Protein AF-A0A3B9JDV0-F1 (afdb_monomer_lite)

Secondary structure (DSSP, 8-state):
---------SS-BSHHHHHHHHHHH---TT-SSPPEEEEEESS-B-SEE-HHHHHHHH------EEHHHHHHHHHHHSEEEEEE-S-S-TTSHHHHHHHHHH-GGGEEE-S-GGGHHHHHHHHHHHHTT-HHHHHHHHHTTS-HHHHHHHHHHHHTB-TTT--B--TT--EEEE-TTT--EEEE-

Structure (mmCIF, N/CA/C/O backbone):
data_AF-A0A3B9JDV0-F1
#
_entry.id   AF-A0A3B9JDV0-F1
#
loop_
_atom_site.group_PDB
_atom_site.id
_atom_site.type_symbol
_atom_site.label_atom_id
_atom_site.label_alt_id
_atom_site.label_comp_id
_atom_site.label_asym_id
_atom_site.label_entity_id
_atom_site.label_seq_id
_atom_site.pdbx_PDB_ins_code
_atom_site.Cartn_x
_atom_site.Cartn_y
_atom_site.Cartn_z
_atom_site.occupancy
_atom_site.B_iso_or_equiv
_atom_site.auth_seq_id
_atom_site.auth_comp_id
_atom_site.auth_asym_id
_atom_site.auth_atom_id
_atom_site.pdbx_PDB_model_num
ATOM 1 N N . SER A 1 1 ? -17.079 -16.053 7.011 1.00 35.06 1 SER A N 1
ATOM 2 C CA . SER A 1 1 ? -16.492 -15.296 5.893 1.00 35.06 1 SER A CA 1
ATOM 3 C C . SER A 1 1 ? -16.651 -13.822 6.192 1.00 35.06 1 SER A C 1
ATOM 5 O O . SER A 1 1 ? -17.786 -13.397 6.362 1.00 35.06 1 SER A O 1
ATOM 7 N N . ILE A 1 2 ? -15.554 -13.077 6.343 1.00 32.69 2 ILE A N 1
ATOM 8 C CA . ILE A 1 2 ? -15.600 -11.609 6.378 1.00 32.69 2 ILE A CA 1
ATOM 9 C C . ILE A 1 2 ? -15.648 -11.182 4.912 1.00 32.69 2 ILE A C 1
ATOM 11 O O . ILE A 1 2 ? -14.731 -11.488 4.153 1.00 32.69 2 ILE A O 1
ATOM 15 N N . TYR A 1 3 ? -16.753 -10.580 4.489 1.00 36.59 3 TYR A N 1
ATOM 16 C CA . TYR A 1 3 ? -16.850 -10.000 3.156 1.00 36.59 3 TYR A CA 1
ATOM 17 C C . TYR A 1 3 ? -16.115 -8.659 3.202 1.00 36.59 3 TYR A C 1
ATOM 19 O O . TYR A 1 3 ? -16.526 -7.760 3.929 1.00 36.59 3 TYR A O 1
ATOM 27 N N . GLY A 1 4 ? -15.000 -8.552 2.474 1.00 41.41 4 GLY A N 1
ATOM 28 C CA . GLY A 1 4 ? -14.268 -7.290 2.301 1.00 41.41 4 GLY A CA 1
ATOM 29 C C . GLY A 1 4 ? -15.000 -6.285 1.406 1.00 41.41 4 GLY A C 1
ATOM 30 O O . GLY A 1 4 ? -14.556 -5.154 1.261 1.00 41.41 4 GLY A O 1
ATOM 31 N N . GLU A 1 5 ? -16.125 -6.690 0.819 1.00 47.16 5 GLU A N 1
ATOM 32 C CA . GLU A 1 5 ? -16.987 -5.838 0.014 1.00 47.16 5 GLU A CA 1
ATOM 33 C C . GLU A 1 5 ? -18.085 -5.273 0.921 1.00 47.16 5 GLU A C 1
ATOM 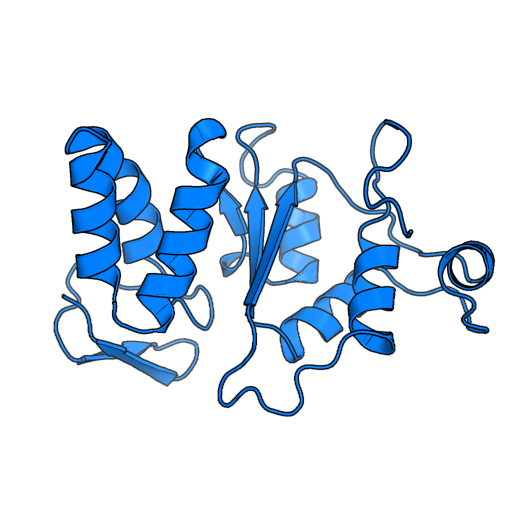35 O O . GLU A 1 5 ? -19.047 -5.959 1.279 1.00 47.16 5 GLU A O 1
ATOM 40 N N . GLY A 1 6 ? -17.926 -4.013 1.334 1.00 45.03 6 GLY A N 1
ATOM 41 C CA . GLY A 1 6 ? -19.058 -3.224 1.816 1.00 45.03 6 GLY A CA 1
ATOM 42 C C . GLY A 1 6 ? -20.158 -3.199 0.748 1.00 45.03 6 GLY A C 1
ATOM 43 O O . GLY A 1 6 ? -19.876 -3.351 -0.437 1.00 45.03 6 GLY A O 1
ATOM 44 N N . GLN A 1 7 ? -21.419 -3.019 1.146 1.00 44.84 7 GLN A N 1
ATOM 45 C CA . GLN A 1 7 ? -22.594 -3.085 0.257 1.00 44.84 7 GLN A CA 1
ATOM 46 C C . GLN A 1 7 ? -22.685 -1.969 -0.814 1.00 44.84 7 GLN A C 1
ATOM 48 O O . GLN A 1 7 ? -23.786 -1.630 -1.233 1.00 44.84 7 GLN A O 1
ATOM 53 N N . GLY A 1 8 ? -21.571 -1.386 -1.267 1.00 45.72 8 GLY A N 1
ATOM 54 C CA . GLY A 1 8 ? -21.573 -0.261 -2.198 1.00 45.72 8 GLY A CA 1
ATOM 55 C C . GLY A 1 8 ? -22.279 0.945 -1.581 1.00 45.72 8 GLY A C 1
ATOM 56 O O . GLY A 1 8 ? -23.437 1.221 -1.879 1.00 45.72 8 GLY A O 1
ATOM 57 N N . GLY A 1 9 ? -21.587 1.639 -0.681 1.00 48.50 9 GLY A N 1
ATOM 58 C CA . GLY A 1 9 ? -22.002 2.946 -0.176 1.00 48.50 9 GLY A CA 1
ATOM 59 C C . GLY A 1 9 ? -21.123 4.043 -0.766 1.00 48.50 9 GLY A C 1
ATOM 60 O O . GLY A 1 9 ? -19.963 3.792 -1.086 1.00 48.50 9 GLY A O 1
ATOM 61 N N . ASP A 1 10 ? -21.668 5.256 -0.888 1.00 59.06 10 ASP A N 1
ATOM 62 C CA . ASP A 1 10 ? -20.845 6.449 -1.098 1.00 59.06 10 ASP A CA 1
ATOM 63 C C . ASP A 1 10 ? -19.803 6.576 0.023 1.00 59.06 10 ASP A C 1
ATOM 65 O O . ASP A 1 10 ? -20.030 6.126 1.150 1.00 59.06 10 ASP A O 1
ATOM 69 N N . ALA A 1 11 ? -18.670 7.212 -0.297 1.00 61.78 11 ALA A N 1
ATOM 70 C CA . ALA A 1 11 ? -17.581 7.496 0.634 1.00 61.78 11 ALA A CA 1
ATOM 71 C C . ALA A 1 11 ? -18.089 7.934 2.020 1.00 61.78 11 ALA A C 1
ATOM 73 O O . ALA A 1 11 ? -19.022 8.742 2.094 1.00 61.78 11 ALA A O 1
ATOM 74 N N . PRO A 1 12 ? -17.398 7.573 3.115 1.00 77.81 12 PRO A N 1
ATOM 75 C CA . PRO A 1 12 ? -16.156 6.785 3.180 1.00 77.81 12 PRO A CA 1
ATOM 76 C C . PRO A 1 12 ? -16.355 5.256 3.282 1.00 77.81 12 PRO A C 1
ATOM 78 O O . PRO A 1 12 ? -17.429 4.789 3.633 1.00 77.81 12 PRO A O 1
ATOM 81 N N . GLU A 1 13 ? -15.292 4.475 3.052 1.00 86.25 13 GLU A N 1
ATOM 82 C CA . GLU A 1 13 ? -15.282 3.008 3.213 1.00 86.25 13 GLU A CA 1
ATOM 83 C C . GLU A 1 13 ? -14.687 2.534 4.556 1.00 86.25 13 GLU A C 1
ATOM 85 O O . GLU A 1 13 ? -13.994 3.262 5.278 1.00 86.25 13 GLU A O 1
ATOM 90 N N . SER A 1 14 ? -14.928 1.264 4.900 1.00 91.62 14 SER A N 1
ATOM 9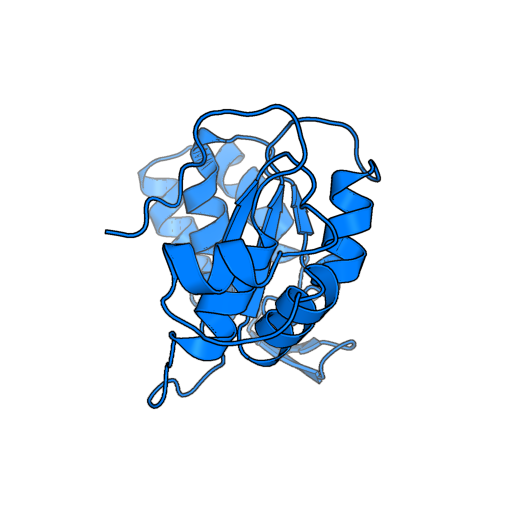1 C CA . SER A 1 14 ? -14.518 0.633 6.166 1.00 91.62 14 SER A CA 1
ATOM 92 C C . SER A 1 14 ? -13.054 0.151 6.208 1.00 91.62 14 SER A C 1
ATOM 94 O O . SER A 1 14 ? -12.748 -0.809 6.916 1.00 91.62 14 SER A O 1
ATOM 96 N N . TYR A 1 15 ? -12.118 0.816 5.518 1.00 95.19 15 TYR A N 1
ATOM 97 C CA . TYR A 1 15 ? -10.694 0.428 5.528 1.00 95.19 15 TYR A CA 1
ATOM 98 C C . TYR A 1 15 ? -10.075 0.394 6.932 1.00 95.19 15 TYR A C 1
ATOM 100 O O . TYR A 1 15 ? -9.172 -0.400 7.177 1.00 95.19 15 TYR A O 1
ATOM 108 N N . GLY A 1 16 ? -10.553 1.226 7.863 1.00 96.31 16 GLY A N 1
ATOM 109 C CA . GLY A 1 16 ? -10.092 1.191 9.253 1.00 96.31 16 GLY A CA 1
ATOM 110 C C . GLY A 1 16 ? -10.418 -0.130 9.959 1.00 96.31 16 GLY A C 1
ATOM 111 O O . GLY A 1 16 ? -9.595 -0.635 10.716 1.00 96.31 16 GLY A O 1
ATOM 112 N N . LEU A 1 17 ? -11.585 -0.726 9.681 1.00 96.00 17 LEU A N 1
ATOM 113 C CA . LEU A 1 17 ? -11.965 -2.027 10.246 1.00 96.00 17 LEU A CA 1
ATOM 114 C C . LEU A 1 17 ? -11.052 -3.137 9.716 1.00 96.00 17 LEU A C 1
AT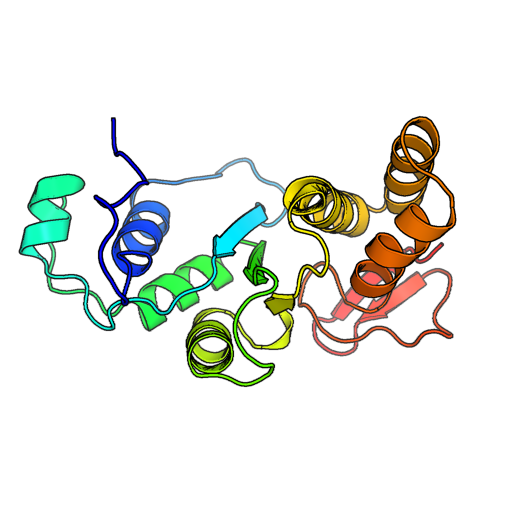OM 116 O O . LEU A 1 17 ? -10.633 -4.008 10.474 1.00 96.00 17 LEU A O 1
ATOM 120 N N . PHE A 1 18 ? -10.708 -3.077 8.427 1.00 96.81 18 PHE A N 1
ATOM 121 C CA . PHE A 1 18 ? -9.735 -3.992 7.835 1.00 96.81 18 PHE A CA 1
ATOM 122 C C . PHE A 1 18 ? -8.349 -3.837 8.474 1.00 96.81 18 PHE A C 1
ATOM 124 O O . PHE A 1 18 ? -7.743 -4.839 8.843 1.00 96.81 18 PHE A O 1
ATOM 131 N N . ALA A 1 19 ? -7.865 -2.605 8.664 1.00 97.81 19 ALA A N 1
ATOM 132 C CA . ALA A 1 19 ? -6.585 -2.360 9.327 1.00 97.81 19 ALA A CA 1
ATOM 133 C C . ALA A 1 19 ? -6.561 -2.906 10.764 1.00 97.81 19 ALA A C 1
ATOM 135 O O . ALA A 1 19 ? -5.602 -3.581 11.139 1.00 97.81 19 ALA A O 1
ATOM 136 N N . ASN A 1 20 ? -7.640 -2.699 11.526 1.00 97.44 20 ASN A N 1
ATOM 137 C CA . ASN A 1 20 ? -7.784 -3.263 12.867 1.00 97.44 20 ASN A CA 1
ATOM 138 C C . ASN A 1 20 ? -7.720 -4.798 12.843 1.00 97.44 20 ASN A C 1
ATOM 140 O O . ASN A 1 20 ? -6.925 -5.385 13.573 1.00 97.44 20 ASN A O 1
ATOM 144 N N . TRP A 1 21 ? -8.454 -5.446 11.931 1.00 97.44 21 TRP A N 1
ATOM 145 C CA . TRP A 1 21 ? -8.387 -6.899 11.756 1.00 97.44 21 TRP A CA 1
ATOM 146 C C . TRP A 1 21 ? -6.972 -7.386 11.415 1.00 97.44 21 TRP A C 1
ATOM 148 O O . TRP A 1 21 ? -6.500 -8.351 12.012 1.00 97.44 21 TRP A O 1
ATOM 158 N N . VAL A 1 22 ? -6.255 -6.707 10.513 1.00 97.69 22 VAL A N 1
ATOM 159 C CA . VAL A 1 22 ? -4.854 -7.042 10.203 1.00 97.69 22 VAL A CA 1
ATOM 160 C C . VAL A 1 22 ? -3.975 -6.928 11.450 1.00 97.69 22 VAL A C 1
ATOM 162 O O . VAL A 1 22 ? -3.137 -7.796 11.691 1.00 97.69 22 VAL A O 1
ATOM 165 N N . ASN A 1 23 ? -4.165 -5.890 12.264 1.00 97.00 23 ASN A N 1
ATOM 166 C CA . ASN A 1 23 ? -3.370 -5.674 13.470 1.00 97.00 23 ASN A CA 1
ATOM 167 C C . ASN A 1 23 ? -3.619 -6.705 14.575 1.00 97.00 23 ASN A C 1
ATOM 169 O O . ASN A 1 23 ? -2.693 -6.935 15.362 1.00 97.00 23 ASN A O 1
ATOM 173 N N . THR A 1 24 ? -4.821 -7.287 14.649 1.00 96.50 24 THR A N 1
ATOM 174 C CA . THR A 1 24 ? -5.237 -8.173 15.750 1.00 96.50 24 THR A CA 1
ATOM 175 C C . THR A 1 24 ? -5.339 -9.652 15.375 1.00 96.50 24 THR A C 1
ATOM 177 O O . THR A 1 24 ? -5.202 -10.494 16.257 1.00 96.50 24 THR A O 1
ATOM 180 N N . HIS A 1 25 ? -5.532 -9.989 14.098 1.00 96.12 25 HIS A N 1
ATOM 181 C CA . HIS A 1 25 ? -5.816 -11.363 13.659 1.00 96.12 25 HIS A CA 1
ATOM 182 C C . HIS A 1 25 ? -4.835 -11.926 12.634 1.00 96.12 25 HIS A C 1
ATOM 184 O O . HIS A 1 25 ? -4.892 -13.123 12.342 1.00 96.12 25 HIS A O 1
ATOM 190 N N . VAL A 1 26 ? -3.972 -11.095 12.047 1.00 96.94 26 VAL A N 1
ATOM 191 C CA . VAL A 1 26 ? -3.050 -11.541 11.001 1.00 96.94 26 VAL A CA 1
ATOM 192 C C . VAL A 1 26 ? -1.628 -11.547 11.536 1.00 96.94 26 VAL A C 1
ATOM 194 O O . VAL A 1 26 ? -1.074 -10.517 11.916 1.00 96.94 26 VAL A O 1
ATOM 197 N N . GLU A 1 27 ? -1.013 -12.724 11.503 1.00 94.19 27 GLU A N 1
ATOM 198 C CA . GLU A 1 27 ? 0.376 -12.926 11.896 1.00 94.19 27 GLU A CA 1
ATOM 199 C C . GLU A 1 27 ? 1.173 -13.553 10.749 1.00 94.19 27 GLU A C 1
ATOM 201 O O . GLU A 1 27 ? 0.683 -14.411 10.014 1.00 94.19 27 GLU A O 1
ATOM 206 N N . ALA A 1 28 ? 2.435 -13.147 10.627 1.00 94.25 28 ALA A N 1
ATOM 207 C CA . ALA A 1 28 ? 3.404 -13.741 9.711 1.00 94.25 28 ALA A CA 1
ATOM 208 C C . ALA A 1 28 ? 4.692 -14.099 10.481 1.00 94.25 28 ALA A C 1
ATOM 210 O O . ALA A 1 28 ? 5.748 -13.525 10.221 1.00 94.25 28 ALA A O 1
ATOM 211 N N . PRO A 1 29 ? 4.624 -15.019 11.465 1.00 92.00 29 PRO A N 1
ATOM 212 C CA . PRO A 1 29 ? 5.699 -15.230 12.442 1.00 92.00 29 PRO A CA 1
ATOM 213 C C . PRO A 1 29 ? 6.995 -15.783 11.833 1.00 92.00 29 PRO A C 1
ATOM 215 O O . PRO A 1 29 ? 8.058 -15.647 12.427 1.00 92.00 29 PRO A O 1
ATOM 218 N N . ASN A 1 30 ? 6.908 -16.392 10.648 1.00 92.81 30 ASN A N 1
ATOM 219 C CA . ASN A 1 30 ? 8.040 -16.997 9.945 1.00 92.81 30 ASN A CA 1
ATOM 220 C C . ASN A 1 30 ? 8.544 -16.140 8.773 1.00 92.81 30 ASN A C 1
ATOM 222 O O . ASN A 1 30 ? 9.320 -16.627 7.955 1.00 92.81 30 ASN A O 1
ATOM 226 N N . ALA A 1 31 ? 8.061 -14.904 8.628 1.00 90.00 31 ALA A N 1
ATOM 227 C CA . ALA A 1 31 ? 8.520 -14.025 7.564 1.00 90.00 31 ALA A CA 1
ATOM 228 C C . ALA A 1 31 ? 9.911 -13.468 7.911 1.00 90.00 31 ALA A C 1
ATOM 230 O O . ALA A 1 31 ? 10.085 -12.808 8.933 1.00 90.00 31 ALA A O 1
ATOM 231 N N . GLU A 1 32 ? 10.903 -13.747 7.062 1.00 87.25 32 GLU A N 1
ATOM 232 C CA . GLU A 1 32 ? 12.272 -13.228 7.223 1.00 87.25 32 GLU A CA 1
ATOM 233 C C . GLU A 1 32 ? 12.352 -11.722 6.932 1.00 87.25 32 GLU A C 1
ATOM 235 O O . GLU A 1 32 ? 13.133 -10.996 7.545 1.00 87.25 32 GLU A O 1
ATOM 240 N N . GLU A 1 33 ? 11.502 -11.251 6.018 1.00 87.12 33 GLU A N 1
ATOM 241 C CA . GLU A 1 33 ? 11.315 -9.842 5.694 1.00 87.12 33 GLU A CA 1
ATOM 242 C C . GLU A 1 33 ? 9.888 -9.395 6.013 1.00 87.12 33 GLU A C 1
ATOM 244 O O . GLU A 1 33 ? 8.975 -10.201 6.190 1.00 87.12 33 GLU A O 1
ATOM 249 N N . MET A 1 34 ? 9.687 -8.079 6.051 1.00 90.19 34 MET A N 1
ATOM 250 C CA . MET A 1 34 ? 8.373 -7.493 6.272 1.00 90.19 34 MET A CA 1
ATOM 251 C C . MET A 1 34 ? 7.388 -7.953 5.176 1.00 90.19 34 MET A C 1
ATOM 253 O O . MET A 1 34 ? 7.631 -7.685 3.995 1.00 90.19 34 MET A O 1
ATOM 257 N N . PRO A 1 35 ? 6.275 -8.620 5.530 1.00 94.56 35 PRO A N 1
ATOM 258 C CA . PRO A 1 35 ? 5.326 -9.129 4.547 1.00 94.56 35 PRO A CA 1
ATOM 259 C C . PRO A 1 35 ? 4.626 -7.986 3.801 1.00 94.56 35 PRO A C 1
ATOM 261 O O . PRO A 1 35 ? 4.412 -6.902 4.346 1.00 94.56 35 PRO A O 1
ATOM 264 N N . PHE A 1 36 ? 4.253 -8.221 2.543 1.00 95.06 36 PHE A N 1
ATOM 265 C CA . PHE A 1 36 ? 3.572 -7.220 1.720 1.00 95.06 36 PHE A CA 1
ATOM 266 C C . PHE A 1 36 ? 2.087 -7.140 2.042 1.00 95.06 36 PHE A C 1
ATOM 268 O O . PHE A 1 36 ? 1.409 -8.162 2.133 1.00 95.06 36 PHE A O 1
ATOM 275 N N . LEU A 1 37 ? 1.576 -5.913 2.105 1.00 97.00 37 LEU A N 1
ATOM 276 C CA . LEU A 1 37 ? 0.146 -5.638 2.074 1.00 97.00 37 LEU A CA 1
ATOM 277 C C . LEU A 1 37 ? -0.128 -4.612 0.976 1.00 97.00 37 LEU A C 1
ATOM 279 O O . LEU A 1 37 ? 0.318 -3.471 1.053 1.00 97.00 37 LEU A O 1
ATOM 283 N N . ILE A 1 38 ? -0.849 -5.019 -0.063 1.00 96.56 38 ILE A N 1
ATOM 284 C CA . ILE A 1 38 ? -1.164 -4.157 -1.203 1.00 96.56 38 ILE A CA 1
ATOM 285 C C . ILE A 1 38 ? -2.666 -3.922 -1.214 1.00 96.56 38 ILE A C 1
ATOM 287 O O . ILE A 1 38 ? -3.447 -4.868 -1.292 1.00 96.56 38 ILE A O 1
ATOM 291 N N . VAL A 1 39 ? -3.054 -2.656 -1.122 1.00 95.94 39 VAL A N 1
ATOM 292 C CA . VAL A 1 39 ? -4.447 -2.220 -1.057 1.00 95.94 39 VAL A CA 1
ATOM 293 C C . VAL A 1 39 ? -4.769 -1.470 -2.336 1.00 95.94 39 VAL A C 1
ATOM 295 O O . VAL A 1 39 ? -4.067 -0.527 -2.691 1.00 95.94 39 VAL A O 1
ATOM 298 N N . PHE A 1 40 ? -5.830 -1.873 -3.023 1.00 93.88 40 PHE A N 1
ATOM 299 C CA . PHE A 1 40 ? -6.362 -1.145 -4.170 1.00 93.88 40 PHE A CA 1
ATOM 300 C C . PHE A 1 40 ? -7.573 -0.344 -3.723 1.00 93.88 40 PHE A C 1
ATOM 302 O O . PHE A 1 40 ? -8.422 -0.880 -3.016 1.00 93.88 40 PHE A O 1
ATOM 309 N N . GLY A 1 41 ? -7.671 0.911 -4.148 1.00 91.62 41 GLY A N 1
ATOM 310 C CA . GLY A 1 41 ? -8.834 1.721 -3.808 1.00 91.62 41 GLY A CA 1
ATOM 311 C C . GLY A 1 41 ? -8.894 3.053 -4.537 1.00 91.62 41 GLY A C 1
ATOM 312 O O . GLY A 1 41 ? -7.912 3.539 -5.111 1.00 91.62 41 GLY A O 1
ATOM 313 N N . ASP A 1 42 ? -10.079 3.647 -4.507 1.00 92.12 42 ASP A N 1
ATOM 314 C CA . ASP A 1 42 ? -10.404 4.950 -5.081 1.00 92.12 42 ASP A CA 1
ATOM 315 C C . ASP A 1 42 ? -11.075 5.914 -4.086 1.00 92.12 42 ASP A C 1
ATOM 317 O O . ASP A 1 42 ? -11.474 7.018 -4.476 1.00 92.12 42 ASP A O 1
ATOM 321 N N . ILE A 1 43 ? -11.112 5.596 -2.794 1.00 92.31 43 ILE A N 1
ATOM 322 C CA . ILE A 1 43 ? -11.942 6.353 -1.856 1.00 92.31 43 ILE A CA 1
ATOM 323 C C . ILE A 1 43 ? -11.307 6.536 -0.475 1.00 92.31 43 ILE A C 1
ATOM 325 O O . ILE A 1 43 ? -10.315 5.893 -0.118 1.00 92.31 43 ILE A O 1
ATOM 329 N N . THR A 1 44 ? -11.858 7.490 0.277 1.00 93.81 44 THR A N 1
ATOM 330 C CA . THR A 1 44 ? -11.480 7.778 1.662 1.00 93.81 44 THR A CA 1
ATOM 331 C C . THR A 1 44 ? -12.011 6.709 2.615 1.00 93.81 44 THR A C 1
ATOM 333 O O . THR A 1 44 ? -12.953 5.978 2.313 1.00 93.81 44 THR A O 1
ATOM 336 N N . MET A 1 45 ? -11.426 6.645 3.806 1.00 94.00 45 MET A N 1
ATOM 337 C CA . MET A 1 45 ? -11.864 5.801 4.912 1.00 94.00 45 MET A CA 1
ATOM 338 C C . MET A 1 45 ? -12.585 6.604 5.995 1.00 94.00 45 MET A C 1
ATOM 340 O O . MET A 1 45 ? -12.300 7.789 6.211 1.00 94.00 45 MET A O 1
ATOM 344 N N . HIS A 1 46 ? -13.503 5.958 6.716 1.00 94.12 46 HIS A N 1
ATOM 345 C CA . HIS A 1 46 ? -14.076 6.550 7.925 1.00 94.12 46 HIS A CA 1
ATOM 346 C C . HIS A 1 46 ? -12.965 6.808 8.945 1.00 94.12 46 HIS A C 1
ATOM 348 O O . HIS A 1 46 ? -12.118 5.947 9.152 1.00 94.12 46 HIS A O 1
ATOM 354 N N . LYS A 1 47 ? -12.974 7.974 9.605 1.00 94.00 47 LYS A N 1
ATOM 355 C CA . LYS A 1 47 ? -11.947 8.325 10.605 1.00 94.00 47 LYS A CA 1
ATOM 356 C C . LYS A 1 47 ? -11.998 7.437 11.848 1.00 94.00 47 LYS A C 1
ATOM 358 O O . LYS A 1 47 ? -10.963 7.132 12.422 1.00 94.00 47 LYS A O 1
ATOM 363 N N . THR A 1 48 ? -13.196 7.022 12.245 1.00 96.12 48 THR A N 1
ATOM 364 C CA . THR A 1 48 ? -13.421 6.209 13.441 1.00 96.12 48 THR A CA 1
ATOM 365 C C . THR A 1 48 ? -14.061 4.889 13.048 1.00 96.12 48 THR A C 1
ATOM 367 O O . THR A 1 48 ? -15.013 4.871 12.266 1.00 96.12 48 THR A O 1
ATOM 370 N N . VAL A 1 49 ? -13.555 3.799 13.617 1.00 95.44 49 VAL A N 1
ATOM 371 C CA . VAL A 1 49 ? -14.145 2.464 13.551 1.00 95.44 49 VAL A CA 1
ATOM 372 C C . VAL A 1 49 ? -14.877 2.219 14.871 1.00 95.44 49 VAL A C 1
ATOM 374 O O . VAL A 1 49 ? -14.222 2.079 15.904 1.00 95.44 49 VAL A O 1
ATOM 377 N N . PRO A 1 50 ? -16.219 2.183 14.884 1.00 96.25 50 PRO A N 1
ATOM 378 C CA . PRO A 1 50 ? -16.963 1.992 16.121 1.00 96.25 50 PRO A CA 1
ATOM 379 C C . PRO A 1 50 ? -16.686 0.621 16.754 1.00 96.25 50 PRO A C 1
ATOM 381 O O . PRO A 1 50 ? -16.753 -0.405 16.072 1.00 96.25 50 PRO A O 1
ATOM 384 N N . ALA A 1 51 ? -16.506 0.578 18.074 1.00 95.88 51 ALA A N 1
ATOM 385 C CA . ALA A 1 51 ? -16.346 -0.640 18.870 1.00 95.88 51 ALA A CA 1
ATOM 386 C C . ALA A 1 51 ? -17.453 -1.664 18.600 1.00 95.88 51 ALA A C 1
ATOM 388 O O . ALA A 1 51 ? -17.213 -2.867 18.531 1.00 95.88 51 ALA A O 1
ATOM 389 N N . GLY A 1 52 ? -18.684 -1.175 18.417 1.00 94.62 52 GLY A N 1
ATOM 390 C CA . GLY A 1 52 ? -19.829 -2.012 18.077 1.00 94.62 52 GLY A CA 1
ATOM 391 C C . GLY A 1 52 ? -19.650 -2.754 16.751 1.00 94.62 52 GLY A C 1
ATOM 392 O O . GLY A 1 52 ? -20.016 -3.923 16.672 1.00 94.62 52 GLY A O 1
ATOM 393 N N . GLN A 1 53 ? -19.050 -2.118 15.736 1.00 94.00 53 GLN A N 1
ATOM 394 C CA . GLN A 1 53 ? -18.742 -2.768 14.456 1.00 94.00 53 GLN A CA 1
ATOM 395 C C . GLN A 1 53 ? -17.598 -3.770 14.602 1.00 94.00 53 GLN A C 1
ATOM 397 O O . GLN A 1 53 ? -17.702 -4.877 14.079 1.00 94.00 53 GLN A O 1
ATOM 402 N N . ILE A 1 54 ? -16.552 -3.418 15.353 1.00 95.00 54 ILE A N 1
ATOM 403 C CA . ILE A 1 54 ? -15.425 -4.318 15.631 1.00 95.00 54 ILE A CA 1
ATOM 404 C C . ILE A 1 54 ? -15.922 -5.593 16.325 1.00 95.00 54 ILE A C 1
ATOM 406 O O . ILE A 1 54 ? -15.690 -6.698 15.843 1.00 95.00 54 ILE A O 1
ATOM 410 N N . ASN A 1 55 ? -16.713 -5.452 17.388 1.00 95.56 55 ASN A N 1
ATOM 411 C CA . ASN A 1 55 ? -17.296 -6.592 18.088 1.00 95.56 55 ASN A CA 1
ATOM 412 C C . ASN A 1 55 ? -18.273 -7.385 17.205 1.00 95.56 55 ASN A C 1
ATOM 414 O O . ASN A 1 55 ? -18.288 -8.610 17.256 1.00 95.56 55 ASN A O 1
ATOM 418 N N . HIS A 1 56 ? -19.093 -6.711 16.393 1.00 95.19 56 HIS A N 1
ATOM 419 C CA . HIS A 1 56 ? -20.066 -7.384 15.533 1.00 95.19 56 HIS A CA 1
ATOM 420 C C . HIS A 1 56 ? -19.405 -8.227 14.433 1.00 95.19 56 HIS A C 1
ATOM 422 O O . HIS A 1 56 ? -19.838 -9.355 14.199 1.00 95.19 56 HIS A O 1
ATOM 428 N N . TYR A 1 57 ? -18.376 -7.695 13.767 1.00 94.00 57 TYR A N 1
ATOM 429 C CA . TYR A 1 57 ? -17.755 -8.345 12.609 1.00 94.00 57 TYR A CA 1
ATOM 430 C C . TYR A 1 57 ? -16.527 -9.189 12.952 1.00 94.00 57 TYR A C 1
ATOM 432 O O . TYR A 1 57 ? -16.302 -10.204 12.293 1.00 94.00 57 TYR A O 1
ATOM 440 N N . LEU A 1 58 ? -15.737 -8.785 13.949 1.00 93.94 58 LEU A N 1
ATOM 441 C CA . LEU A 1 58 ? -14.485 -9.454 14.324 1.00 93.94 58 LEU A CA 1
ATOM 442 C C . LEU A 1 58 ? -14.614 -10.261 15.625 1.00 93.94 58 LEU A C 1
ATOM 444 O O . LEU A 1 58 ? -13.830 -11.170 15.858 1.00 93.94 58 LEU A O 1
ATOM 448 N N . GLY A 1 59 ? -15.620 -9.971 16.460 1.00 93.50 59 GLY A N 1
ATOM 449 C CA . GLY A 1 59 ? -15.784 -10.603 17.777 1.00 93.50 59 GLY A CA 1
ATOM 450 C C . GLY A 1 59 ? -14.918 -9.986 18.882 1.00 93.50 59 GLY A C 1
ATOM 451 O O . GLY A 1 59 ? -14.958 -10.445 20.025 1.00 93.50 59 GLY A O 1
ATOM 452 N N . ASP A 1 60 ? -14.173 -8.929 18.558 1.00 93.75 60 ASP A N 1
ATOM 453 C CA . ASP A 1 60 ? -13.261 -8.251 19.472 1.00 93.75 60 ASP A CA 1
ATOM 454 C C . ASP A 1 60 ? -14.004 -7.274 20.388 1.00 93.75 60 ASP A C 1
ATOM 456 O O . ASP A 1 60 ? -14.691 -6.349 19.948 1.00 93.75 60 ASP A O 1
ATOM 460 N N . LYS A 1 61 ? -13.814 -7.431 21.701 1.00 93.06 61 LYS A N 1
ATOM 461 C CA . LYS A 1 61 ? -14.317 -6.481 22.701 1.00 93.06 61 LYS A CA 1
ATOM 462 C C . LYS A 1 61 ? -13.288 -5.383 22.930 1.00 93.06 61 LYS A C 1
ATOM 464 O O . LYS A 1 61 ? -12.355 -5.558 23.710 1.00 93.06 61 LYS A O 1
ATOM 469 N N . THR A 1 62 ? -13.485 -4.250 22.269 1.00 93.50 62 THR A N 1
ATOM 470 C CA . THR A 1 62 ? -12.563 -3.109 22.306 1.00 93.50 62 THR A CA 1
ATOM 471 C C . THR A 1 62 ? -13.313 -1.772 22.384 1.00 93.50 62 THR A C 1
ATOM 473 O O . THR A 1 62 ? -14.536 -1.744 22.521 1.00 93.50 62 THR A O 1
ATOM 476 N N . GLN A 1 63 ? -12.569 -0.669 22.360 1.00 95.19 63 GLN A N 1
ATOM 477 C CA . GLN A 1 63 ? -13.078 0.693 22.209 1.00 95.19 63 GLN A CA 1
ATOM 478 C C . GLN A 1 63 ? -13.096 1.098 20.731 1.00 95.19 63 GLN A C 1
ATOM 480 O O . GLN A 1 63 ? -12.605 0.370 19.870 1.00 95.19 63 GLN A O 1
ATOM 485 N N . ASP A 1 64 ? -13.678 2.260 20.441 1.00 97.31 64 ASP A N 1
ATOM 486 C CA . ASP A 1 64 ? -13.607 2.846 19.106 1.00 97.31 64 ASP A CA 1
ATOM 487 C C . ASP A 1 64 ? -12.139 3.020 18.696 1.00 97.31 64 ASP A C 1
ATOM 489 O O . ASP A 1 64 ? -11.311 3.465 19.495 1.00 97.31 64 ASP A O 1
ATOM 493 N N . ALA A 1 65 ? -11.821 2.674 17.451 1.00 96.88 65 ALA A N 1
ATOM 494 C CA . ALA A 1 65 ? -10.471 2.789 16.912 1.00 96.88 65 ALA A CA 1
ATOM 495 C C . ALA A 1 65 ? -10.361 3.972 15.943 1.00 96.88 65 ALA A C 1
ATOM 497 O O . ALA A 1 65 ? -11.302 4.285 15.210 1.00 96.88 65 ALA A O 1
ATOM 498 N N . ASP A 1 66 ? -9.197 4.621 15.918 1.00 98.19 66 ASP A N 1
ATOM 499 C CA . ASP A 1 66 ? -8.861 5.622 14.905 1.00 98.19 66 ASP A CA 1
ATOM 500 C C . ASP A 1 66 ? -8.290 4.920 13.667 1.00 98.19 66 ASP A C 1
ATOM 502 O O . ASP A 1 66 ? -7.271 4.234 13.741 1.00 98.19 66 ASP A O 1
ATOM 506 N N . ALA A 1 67 ? -8.951 5.074 12.521 1.00 97.12 67 ALA A N 1
ATOM 507 C CA . ALA A 1 67 ? -8.593 4.345 11.309 1.00 97.12 67 ALA A CA 1
ATOM 508 C C . ALA A 1 67 ? -7.192 4.701 10.792 1.00 97.12 67 ALA A C 1
ATOM 510 O O . ALA A 1 67 ? -6.493 3.831 10.275 1.00 97.12 67 ALA A O 1
ATOM 511 N N . ILE A 1 68 ? -6.765 5.958 10.939 1.00 98.19 68 ILE A N 1
ATOM 512 C CA . ILE A 1 68 ? -5.439 6.400 10.499 1.00 98.19 68 ILE A CA 1
ATOM 513 C C . ILE A 1 68 ? -4.370 5.783 11.397 1.00 98.19 68 ILE A C 1
ATOM 515 O O . ILE A 1 68 ? -3.390 5.237 10.891 1.00 98.19 68 ILE A O 1
ATOM 519 N N . ALA A 1 69 ? -4.576 5.794 12.714 1.00 98.25 69 ALA A N 1
ATOM 520 C CA . ALA A 1 69 ? -3.676 5.160 13.669 1.00 98.25 69 ALA A CA 1
ATOM 521 C C . ALA A 1 69 ? -3.558 3.644 13.432 1.00 98.25 69 ALA A C 1
ATOM 523 O O . ALA A 1 69 ? -2.451 3.100 13.485 1.00 98.25 69 ALA A O 1
ATOM 524 N N . GLU A 1 70 ? -4.665 2.971 13.107 1.00 98.31 70 GLU A N 1
ATOM 525 C CA . GLU A 1 70 ? -4.668 1.549 12.743 1.00 98.31 70 GLU A CA 1
ATOM 526 C C . GLU A 1 70 ? -3.806 1.288 11.499 1.00 98.31 70 GLU A C 1
ATOM 528 O O . GLU A 1 70 ? -2.926 0.423 11.521 1.00 98.31 70 GLU A O 1
ATOM 533 N N . TRP A 1 71 ? -3.967 2.080 10.434 1.00 98.38 71 TRP A N 1
ATOM 534 C CA . TRP A 1 71 ? -3.138 1.958 9.228 1.00 98.38 71 TRP A CA 1
ATOM 535 C C . TRP A 1 71 ? -1.666 2.285 9.466 1.00 98.38 71 TRP A C 1
ATOM 537 O O . TRP A 1 71 ? -0.792 1.600 8.932 1.00 98.38 71 TRP A O 1
ATOM 547 N N . GLN A 1 72 ? -1.371 3.275 10.305 1.00 98.31 72 GLN A N 1
ATOM 548 C CA . GLN A 1 72 ? 0.001 3.580 10.705 1.00 98.31 72 GLN A CA 1
ATOM 549 C C . GLN A 1 72 ? 0.628 2.413 11.474 1.00 98.31 72 GLN A C 1
ATOM 551 O O . GLN A 1 72 ? 1.824 2.155 11.327 1.00 98.31 72 GLN A O 1
ATOM 556 N N . GLN A 1 73 ? -0.148 1.687 12.284 1.00 97.69 73 GLN A N 1
ATOM 557 C CA . GLN A 1 73 ? 0.326 0.474 12.946 1.00 97.69 73 GLN A CA 1
ATOM 558 C C . GLN A 1 73 ? 0.549 -0.664 11.941 1.00 97.69 73 GLN A C 1
ATOM 560 O O . GLN A 1 73 ? 1.588 -1.327 12.013 1.00 97.69 73 GLN A O 1
ATOM 565 N N . VAL A 1 74 ? -0.353 -0.839 10.971 1.00 97.88 74 VAL A N 1
ATOM 566 C CA . VAL A 1 74 ? -0.184 -1.809 9.880 1.00 97.88 74 VAL A CA 1
ATOM 567 C C . VAL A 1 74 ? 1.105 -1.518 9.108 1.00 97.88 74 VAL A C 1
ATOM 569 O O . VAL A 1 74 ? 1.944 -2.403 8.971 1.00 97.88 74 VAL A O 1
ATOM 572 N N . ALA A 1 75 ? 1.334 -0.273 8.685 1.00 96.19 75 ALA A N 1
ATOM 573 C CA . ALA A 1 75 ? 2.514 0.135 7.915 1.00 96.19 75 ALA A CA 1
ATOM 574 C C . ALA A 1 75 ? 3.851 -0.002 8.673 1.00 96.19 75 ALA A C 1
ATOM 576 O O . ALA A 1 75 ? 4.917 0.064 8.063 1.00 96.19 75 ALA A O 1
ATOM 577 N N . ARG A 1 76 ? 3.826 -0.204 9.999 1.00 94.25 76 ARG A N 1
ATOM 578 C CA . ARG A 1 76 ? 5.027 -0.542 10.787 1.00 94.25 76 ARG A CA 1
ATOM 579 C C . ARG A 1 76 ? 5.362 -2.031 10.764 1.00 94.25 76 ARG A C 1
ATOM 581 O O . ARG A 1 76 ? 6.510 -2.380 11.026 1.00 94.25 76 ARG A O 1
ATOM 588 N N . LYS A 1 77 ? 4.373 -2.894 10.520 1.00 94.62 77 LYS A N 1
ATOM 589 C CA . LYS A 1 77 ? 4.507 -4.361 10.533 1.00 94.62 77 LYS A CA 1
ATOM 590 C C . LYS A 1 77 ? 4.489 -4.971 9.128 1.00 94.62 77 LYS A C 1
ATOM 592 O O . LYS A 1 77 ? 4.964 -6.087 8.955 1.00 94.62 77 LYS A O 1
ATOM 597 N N . TRP A 1 78 ? 3.947 -4.247 8.154 1.00 96.12 78 TRP A N 1
ATOM 598 C CA . TRP A 1 78 ? 3.741 -4.681 6.777 1.00 96.12 78 TRP A CA 1
ATOM 599 C C . TRP A 1 78 ? 4.354 -3.674 5.804 1.00 96.12 78 TRP A C 1
ATOM 601 O O . TRP A 1 78 ? 4.294 -2.462 6.025 1.00 96.12 78 TRP A O 1
ATOM 611 N N . ASN A 1 79 ? 4.917 -4.168 4.700 1.00 94.94 79 ASN A N 1
ATOM 612 C CA . ASN A 1 79 ? 5.355 -3.333 3.592 1.00 94.94 79 ASN A CA 1
ATOM 613 C C . ASN A 1 79 ? 4.110 -2.919 2.803 1.00 94.94 79 ASN A C 1
ATOM 615 O O . ASN A 1 79 ? 3.740 -3.546 1.805 1.00 94.94 79 ASN A O 1
ATOM 619 N N . THR A 1 80 ? 3.429 -1.909 3.336 1.00 96.75 80 THR A N 1
ATOM 620 C CA . THR A 1 80 ? 2.105 -1.491 2.886 1.00 96.75 80 THR A CA 1
ATOM 621 C C . THR A 1 80 ? 2.190 -0.538 1.702 1.00 96.75 80 THR A C 1
ATOM 623 O O . THR A 1 80 ? 2.953 0.430 1.729 1.00 96.75 80 THR A O 1
ATOM 626 N N . TRP A 1 81 ? 1.372 -0.793 0.683 1.00 97.12 81 TRP A N 1
ATOM 627 C CA . TRP A 1 81 ? 1.226 0.047 -0.504 1.00 97.12 81 TRP A CA 1
ATOM 628 C C . TRP A 1 81 ? -0.244 0.301 -0.806 1.00 97.12 81 TRP A C 1
ATOM 630 O O 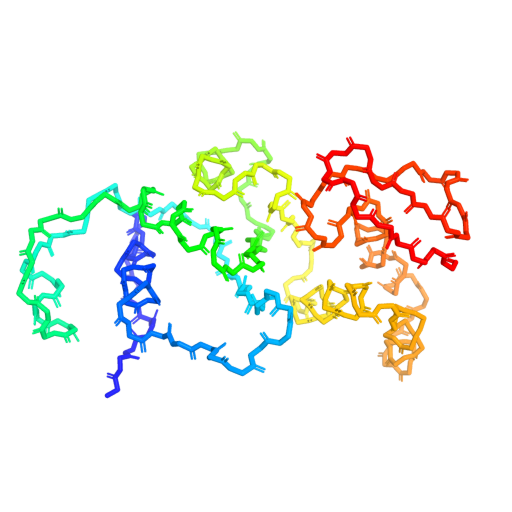. TRP A 1 81 ? -1.055 -0.624 -0.753 1.00 97.12 81 TRP A O 1
ATOM 640 N N . PHE A 1 82 ? -0.567 1.537 -1.183 1.00 96.19 82 PHE A N 1
ATOM 641 C CA . PHE A 1 82 ? -1.883 1.896 -1.698 1.00 96.19 82 PHE A CA 1
ATOM 642 C C . PHE A 1 82 ? -1.794 2.160 -3.201 1.00 96.19 82 PHE A C 1
ATOM 644 O O . PHE A 1 82 ? -1.152 3.114 -3.645 1.00 96.19 82 PHE A O 1
ATOM 651 N N . LEU A 1 83 ? -2.414 1.290 -3.993 1.00 95.00 83 LEU A N 1
ATOM 652 C CA . LEU A 1 83 ? -2.508 1.421 -5.441 1.00 95.00 83 LEU A CA 1
ATOM 653 C C . LEU A 1 83 ? -3.809 2.159 -5.772 1.00 95.00 83 LEU A C 1
ATOM 655 O O . LEU A 1 83 ? -4.897 1.581 -5.832 1.00 95.00 83 LEU A O 1
ATOM 659 N N . ARG A 1 84 ? -3.660 3.470 -5.960 1.00 93.25 84 ARG A N 1
ATOM 660 C CA . ARG A 1 84 ? -4.712 4.438 -6.264 1.00 93.25 84 ARG A CA 1
ATOM 661 C C . ARG A 1 84 ? -5.218 4.214 -7.683 1.00 93.25 84 ARG A C 1
ATOM 663 O O . ARG A 1 84 ? -4.487 4.478 -8.641 1.00 93.25 84 ARG A O 1
ATOM 670 N N . ARG A 1 85 ? -6.465 3.754 -7.812 1.00 90.75 85 ARG A N 1
ATOM 671 C CA . ARG A 1 85 ? -7.169 3.608 -9.100 1.00 90.75 85 ARG A CA 1
ATOM 672 C C . ARG A 1 85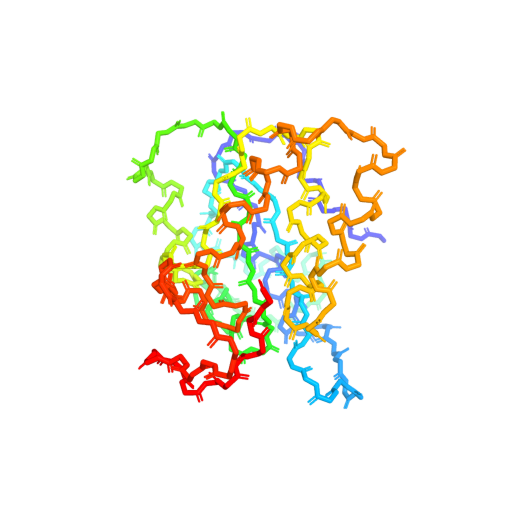 ? -7.148 4.927 -9.904 1.00 90.75 85 ARG A C 1
ATOM 674 O O . ARG A 1 85 ? -7.041 5.994 -9.294 1.00 90.75 85 ARG A O 1
ATOM 681 N N . PRO A 1 86 ? -7.256 4.895 -11.248 1.00 85.69 86 PRO A N 1
ATOM 682 C CA . PRO A 1 86 ? -7.229 6.062 -12.140 1.00 85.69 86 PRO A CA 1
ATOM 683 C C . PRO A 1 86 ? -8.499 6.928 -12.052 1.00 85.69 86 PRO A C 1
ATOM 685 O O . PRO A 1 86 ? -9.071 7.340 -13.058 1.00 85.69 86 PRO A O 1
ATOM 688 N N . THR A 1 87 ? -8.940 7.248 -10.843 1.00 82.81 87 THR A N 1
ATOM 689 C CA . THR A 1 87 ? -10.045 8.159 -10.553 1.00 82.81 87 THR A CA 1
ATOM 690 C C . THR A 1 87 ? -9.535 9.352 -9.738 1.00 82.81 87 THR A C 1
ATOM 692 O O . THR A 1 87 ? -8.400 9.370 -9.250 1.00 82.81 87 THR A O 1
ATOM 695 N N . GLY A 1 88 ? -10.350 10.405 -9.636 1.00 81.62 88 GLY A N 1
ATOM 696 C CA . GLY A 1 88 ? -9.993 11.613 -8.885 1.00 81.62 88 GLY A CA 1
ATOM 697 C C . GLY A 1 88 ? -8.810 12.391 -9.475 1.00 81.62 88 GLY A C 1
ATOM 698 O O . GLY A 1 88 ? -8.413 12.182 -10.624 1.00 81.62 88 GLY A O 1
ATOM 699 N N . GLN A 1 89 ? -8.233 13.303 -8.695 1.00 86.88 89 GLN A N 1
ATOM 700 C CA . GLN A 1 89 ? -7.120 14.170 -9.114 1.00 86.88 89 GLN A CA 1
ATOM 701 C C . GLN A 1 89 ? -5.914 13.964 -8.194 1.00 86.88 89 GLN A C 1
ATOM 703 O O . GLN A 1 89 ? -6.110 13.706 -7.010 1.00 86.88 89 GLN A O 1
ATOM 708 N N . PRO A 1 90 ? -4.670 14.060 -8.695 1.00 87.38 90 PRO A N 1
ATOM 709 C CA . PRO A 1 90 ? -3.498 13.989 -7.830 1.00 87.38 90 PRO A CA 1
ATOM 710 C C . PRO A 1 90 ? -3.565 15.029 -6.704 1.00 87.38 90 PRO A C 1
ATOM 712 O O . PRO A 1 90 ? -3.827 16.206 -6.959 1.00 87.38 90 PRO A O 1
ATOM 715 N N . GLY A 1 91 ? -3.323 14.597 -5.468 1.00 89.44 91 GLY A N 1
ATOM 716 C CA . GLY A 1 91 ? -3.396 15.443 -4.275 1.00 89.44 91 GLY A CA 1
ATOM 717 C C . GLY A 1 91 ? -4.816 15.709 -3.764 1.00 89.44 91 GLY A C 1
ATOM 718 O O . GLY A 1 91 ? -4.992 16.600 -2.928 1.00 89.44 91 GLY A O 1
ATOM 719 N N . ASP A 1 92 ? -5.819 14.970 -4.249 1.00 94.38 92 ASP A N 1
ATOM 720 C CA . ASP A 1 92 ? -7.182 15.021 -3.719 1.00 94.38 92 ASP A CA 1
ATOM 721 C C . ASP A 1 92 ? -7.280 14.489 -2.273 1.00 94.38 92 ASP A C 1
ATOM 723 O O . ASP A 1 92 ? -6.295 14.105 -1.643 1.00 94.38 92 ASP A O 1
ATOM 727 N N . GLN A 1 93 ? -8.492 14.493 -1.714 1.00 94.75 93 GLN A N 1
ATOM 728 C CA . GLN A 1 93 ? -8.723 14.066 -0.331 1.00 94.75 93 GLN A CA 1
ATOM 729 C C . GLN A 1 93 ? -8.342 12.603 -0.080 1.00 94.75 93 GLN A C 1
ATOM 731 O O . GLN A 1 93 ? -7.983 12.261 1.046 1.00 94.75 93 GLN A O 1
ATOM 736 N N . VAL A 1 94 ? -8.407 11.745 -1.102 1.00 94.38 94 VAL A N 1
ATOM 737 C CA . VAL A 1 94 ? -8.019 10.344 -0.956 1.00 94.38 94 VAL A CA 1
ATOM 738 C C . VAL A 1 94 ? -6.505 10.243 -0.876 1.00 94.38 94 VAL A C 1
ATOM 740 O O . VAL A 1 94 ? -5.995 9.630 0.060 1.00 94.38 94 VAL A O 1
ATOM 743 N N . ASP A 1 95 ? -5.787 10.914 -1.780 1.00 94.50 95 ASP A N 1
ATOM 744 C CA . ASP A 1 95 ? -4.324 10.976 -1.732 1.00 94.50 95 ASP A CA 1
ATOM 745 C C . ASP A 1 95 ? -3.845 11.558 -0.394 1.00 94.50 95 ASP A C 1
ATOM 747 O O . ASP A 1 95 ? -2.921 11.024 0.216 1.00 94.50 95 ASP A O 1
ATOM 751 N N . GLN A 1 96 ? -4.495 12.615 0.105 1.00 96.38 96 GLN A N 1
ATOM 752 C CA . GLN A 1 96 ? -4.160 13.238 1.390 1.00 96.38 96 GLN A CA 1
ATOM 753 C C . GLN A 1 96 ? -4.365 12.280 2.567 1.00 96.38 96 GLN A C 1
ATOM 755 O O . GLN A 1 96 ? -3.450 12.095 3.370 1.00 96.38 96 GLN A O 1
ATOM 760 N N . GLN A 1 97 ? -5.535 11.644 2.659 1.00 96.94 97 GLN A N 1
ATOM 761 C CA . GLN A 1 97 ? -5.846 10.764 3.783 1.00 96.94 97 GLN A CA 1
ATOM 762 C C . GLN A 1 97 ? -4.974 9.502 3.780 1.00 96.94 97 GLN A C 1
ATOM 764 O O . GLN A 1 97 ? -4.462 9.101 4.824 1.00 96.94 97 GLN A O 1
ATOM 769 N N . TRP A 1 98 ? -4.734 8.895 2.615 1.00 96.88 98 TRP A N 1
ATOM 770 C CA . TRP A 1 98 ? -3.821 7.753 2.520 1.00 96.88 98 TRP A CA 1
ATOM 771 C C . TRP A 1 98 ? -2.362 8.154 2.755 1.00 96.88 98 TRP A C 1
ATOM 773 O O . TRP A 1 98 ? -1.595 7.367 3.311 1.00 96.88 98 TRP A O 1
ATOM 783 N N . SER A 1 99 ? -1.976 9.388 2.414 1.00 96.31 99 SER A N 1
ATOM 784 C CA . SER A 1 99 ? -0.627 9.891 2.699 1.00 96.31 99 SER A CA 1
ATOM 785 C C . SER A 1 99 ? -0.396 10.012 4.201 1.00 96.31 99 SER A C 1
ATOM 787 O O . SER A 1 99 ? 0.698 9.712 4.673 1.00 96.31 99 SER A O 1
ATOM 789 N N . GLU A 1 100 ? -1.420 10.415 4.952 1.00 97.31 100 GLU A N 1
ATOM 790 C CA . GLU A 1 100 ? -1.399 10.451 6.417 1.00 97.31 100 GLU A CA 1
ATOM 791 C C . GLU A 1 100 ? -1.352 9.039 7.031 1.00 97.31 100 GLU A C 1
ATOM 793 O O . GLU A 1 100 ? -0.662 8.809 8.029 1.00 97.31 100 GLU A O 1
ATOM 798 N N . ALA A 1 101 ? -2.051 8.084 6.413 1.00 97.50 101 ALA A N 1
ATOM 799 C CA . ALA A 1 101 ? -2.169 6.710 6.892 1.00 97.50 101 ALA A CA 1
ATOM 800 C C . ALA A 1 101 ? -0.887 5.879 6.699 1.00 97.50 101 ALA A C 1
ATOM 802 O O . ALA A 1 101 ? -0.466 5.178 7.620 1.00 97.50 101 ALA A O 1
ATOM 803 N N . ILE A 1 102 ? -0.262 5.938 5.516 1.00 96.38 102 ILE A N 1
ATOM 804 C CA . ILE A 1 102 ? 0.859 5.044 5.153 1.00 96.38 102 ILE A CA 1
ATOM 805 C C . ILE A 1 102 ? 2.090 5.764 4.576 1.00 96.38 102 ILE A C 1
ATOM 807 O O . ILE A 1 102 ? 3.101 5.123 4.282 1.00 96.38 102 ILE A O 1
ATOM 811 N N . GLY A 1 103 ? 2.035 7.091 4.435 1.00 94.31 103 GLY A N 1
ATOM 812 C CA . GLY A 1 103 ? 3.073 7.912 3.811 1.00 94.31 103 GLY A CA 1
ATOM 813 C C . GLY A 1 103 ? 2.834 8.137 2.316 1.00 94.31 103 GLY A C 1
ATOM 814 O O . GLY A 1 103 ? 2.570 7.201 1.565 1.00 94.31 103 GLY A O 1
ATOM 815 N N . ALA A 1 104 ? 2.983 9.383 1.858 1.00 92.44 104 ALA A N 1
ATOM 816 C CA . ALA A 1 104 ? 2.714 9.781 0.469 1.00 92.44 104 ALA A CA 1
ATOM 817 C C . ALA A 1 104 ? 3.509 8.972 -0.569 1.00 92.44 104 ALA A C 1
ATOM 819 O O . ALA A 1 104 ? 3.019 8.647 -1.645 1.00 92.44 104 ALA A O 1
ATOM 820 N N . GLN A 1 105 ? 4.738 8.592 -0.230 1.00 90.44 105 GLN A N 1
ATOM 821 C CA . GLN A 1 105 ? 5.617 7.808 -1.091 1.00 90.44 105 GLN A CA 1
ATOM 822 C C . GLN A 1 105 ? 5.186 6.338 -1.256 1.00 90.44 105 GLN A C 1
ATOM 824 O O . GLN A 1 105 ? 5.742 5.626 -2.091 1.00 90.44 105 GLN A O 1
ATOM 829 N N . LYS A 1 106 ? 4.228 5.869 -0.446 1.00 94.06 106 LYS A N 1
ATOM 830 C CA . LYS A 1 106 ? 3.625 4.530 -0.521 1.00 94.06 106 LYS A CA 1
ATOM 831 C C . LYS A 1 106 ? 2.322 4.503 -1.322 1.00 94.06 106 LYS A C 1
ATOM 833 O O . LYS A 1 106 ? 1.673 3.460 -1.399 1.00 94.06 106 LYS A O 1
ATOM 838 N N . ILE A 1 107 ? 1.966 5.627 -1.943 1.00 93.88 107 ILE A N 1
ATOM 839 C CA . ILE A 1 107 ? 0.833 5.737 -2.856 1.00 93.88 107 ILE A CA 1
ATOM 840 C C . ILE A 1 107 ? 1.344 5.642 -4.289 1.00 93.88 107 ILE A C 1
ATOM 842 O O . ILE A 1 107 ? 2.176 6.439 -4.722 1.00 93.88 107 ILE A O 1
ATOM 846 N N . ILE A 1 108 ? 0.820 4.677 -5.039 1.00 92.19 108 ILE A N 1
ATOM 847 C CA . ILE A 1 108 ? 1.096 4.526 -6.467 1.00 92.19 108 ILE A CA 1
ATOM 848 C C . ILE A 1 108 ? -0.199 4.701 -7.226 1.00 92.19 108 ILE A C 1
ATOM 850 O O . ILE A 1 108 ? -1.141 3.936 -7.046 1.00 92.19 108 ILE A O 1
ATOM 854 N N . ARG A 1 109 ? -0.230 5.681 -8.121 1.00 91.00 109 ARG A N 1
ATOM 855 C CA . ARG A 1 109 ? -1.348 5.843 -9.039 1.00 91.00 109 ARG A CA 1
ATOM 856 C C . ARG A 1 109 ? -1.200 4.864 -10.192 1.00 91.00 109 ARG A C 1
ATOM 858 O O . ARG A 1 109 ? -0.210 4.903 -10.919 1.00 91.00 109 ARG A O 1
ATOM 865 N N . ILE A 1 110 ? -2.181 3.986 -10.336 1.00 90.81 110 ILE A N 1
ATOM 866 C CA . ILE A 1 110 ? -2.267 3.080 -11.475 1.00 90.81 110 ILE A CA 1
ATOM 867 C C . ILE A 1 110 ? -2.964 3.808 -12.624 1.00 90.81 110 ILE A C 1
ATOM 869 O O . ILE A 1 110 ? -4.018 4.410 -12.442 1.00 90.81 110 ILE A O 1
ATOM 873 N N . GLU A 1 111 ? -2.348 3.793 -13.804 1.00 84.75 111 GLU A N 1
ATOM 874 C CA . GLU A 1 111 ? -2.891 4.453 -15.003 1.00 84.75 111 GLU A CA 1
ATOM 875 C C . GLU A 1 111 ? -3.910 3.566 -15.733 1.00 84.75 111 GLU A C 1
ATOM 877 O O . GLU A 1 111 ? -4.817 4.059 -16.397 1.00 84.75 111 GLU A O 1
ATOM 882 N N . ASP A 1 112 ? -3.758 2.249 -15.589 1.00 86.19 112 ASP A N 1
ATOM 883 C CA . ASP A 1 112 ? -4.548 1.221 -16.257 1.00 86.19 112 ASP A CA 1
ATOM 884 C C . ASP A 1 112 ? -4.973 0.172 -15.220 1.00 86.19 112 ASP A C 1
ATOM 886 O O . ASP A 1 112 ? -4.149 -0.601 -14.724 1.00 86.19 112 ASP A O 1
ATOM 890 N N . GLU A 1 113 ? -6.261 0.148 -14.864 1.00 85.31 113 GLU A N 1
ATOM 891 C CA . GLU A 1 113 ? -6.793 -0.783 -13.855 1.00 85.31 113 GLU A CA 1
ATOM 892 C C . GLU A 1 113 ? -6.622 -2.246 -14.244 1.00 85.31 113 GLU A C 1
ATOM 894 O O . GLU A 1 113 ? -6.431 -3.089 -13.368 1.00 85.31 113 GLU A O 1
ATOM 899 N N . GLN A 1 114 ? -6.600 -2.557 -15.544 1.00 87.62 114 GLN A N 1
ATOM 900 C CA . GLN A 1 114 ? -6.366 -3.924 -16.016 1.00 87.62 114 GLN A CA 1
ATOM 901 C C . GLN A 1 114 ? -4.962 -4.425 -15.641 1.00 87.62 114 GLN A C 1
ATOM 903 O O . GLN A 1 114 ? -4.675 -5.616 -15.748 1.00 87.62 114 GLN A O 1
ATOM 908 N N . ARG A 1 115 ? -4.085 -3.519 -15.188 1.00 88.38 115 ARG A N 1
ATOM 909 C CA . ARG A 1 115 ? -2.696 -3.774 -14.791 1.00 88.38 115 ARG A CA 1
ATOM 910 C C . ARG A 1 115 ? -2.457 -3.665 -13.301 1.00 88.38 115 ARG A C 1
ATOM 912 O O . ARG A 1 115 ? -1.314 -3.804 -12.883 1.00 88.38 115 ARG A O 1
ATOM 919 N N . ALA A 1 116 ? -3.497 -3.477 -12.493 1.00 89.94 116 ALA A N 1
ATOM 920 C CA . ALA A 1 116 ? -3.404 -3.424 -11.035 1.00 89.94 116 ALA A CA 1
ATOM 921 C C . ALA A 1 116 ? -2.509 -4.546 -10.458 1.00 89.94 116 ALA A C 1
ATOM 923 O O . ALA A 1 116 ? -1.603 -4.289 -9.664 1.00 89.94 116 ALA A O 1
ATOM 924 N N . VAL A 1 117 ? -2.694 -5.778 -10.944 1.00 91.19 117 VAL A N 1
ATOM 925 C CA . VAL A 1 117 ? -1.884 -6.941 -10.549 1.00 91.19 117 VAL A CA 1
ATOM 926 C C . VAL A 1 117 ? -0.437 -6.841 -11.040 1.00 91.19 117 VAL A C 1
ATOM 928 O O . VAL A 1 117 ? 0.475 -7.165 -10.284 1.00 91.19 117 VAL A O 1
ATOM 931 N N . ASP A 1 118 ? -0.199 -6.366 -12.266 1.00 93.62 118 ASP A N 1
ATOM 932 C CA . ASP A 1 118 ? 1.160 -6.195 -12.796 1.00 93.62 118 ASP A CA 1
ATOM 933 C C . ASP A 1 118 ? 1.942 -5.150 -11.966 1.00 93.62 118 ASP A C 1
ATOM 935 O O . ASP A 1 118 ? 3.110 -5.373 -11.651 1.00 93.62 118 ASP A O 1
ATOM 939 N N . TYR A 1 119 ? 1.302 -4.059 -11.517 1.00 93.31 119 TYR A N 1
ATOM 940 C CA . TYR A 1 119 ? 1.929 -3.095 -10.598 1.00 93.31 119 TYR A CA 1
ATOM 941 C C . TYR A 1 119 ? 2.302 -3.730 -9.253 1.00 93.31 119 TYR A C 1
ATOM 943 O O . TYR A 1 119 ? 3.422 -3.550 -8.769 1.00 93.31 119 TYR A O 1
ATOM 951 N N . ALA A 1 120 ? 1.384 -4.495 -8.660 1.00 94.12 120 ALA A N 1
ATOM 952 C CA . ALA A 1 120 ? 1.611 -5.175 -7.389 1.00 94.12 120 ALA A CA 1
ATOM 953 C C . ALA A 1 120 ? 2.753 -6.201 -7.470 1.00 94.12 120 ALA A C 1
ATOM 955 O O . ALA A 1 120 ? 3.670 -6.184 -6.647 1.00 94.12 120 ALA A O 1
ATOM 956 N N . LEU A 1 121 ? 2.737 -7.057 -8.495 1.00 94.25 121 LEU A N 1
ATOM 957 C CA . LEU A 1 121 ? 3.789 -8.047 -8.721 1.00 94.25 121 LEU A CA 1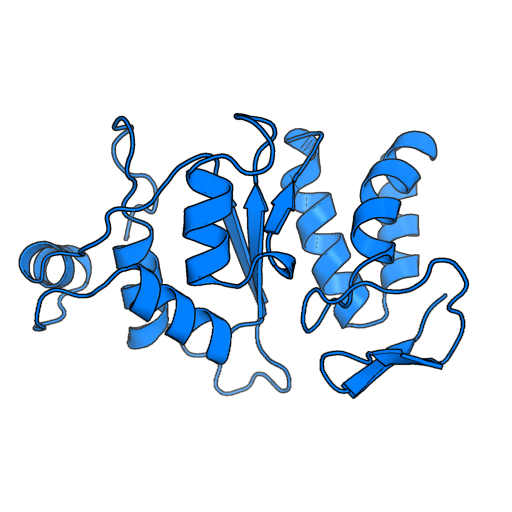
ATOM 958 C C . LEU A 1 121 ? 5.132 -7.385 -9.022 1.00 94.25 121 LEU A C 1
ATOM 960 O O . LEU A 1 121 ? 6.152 -7.843 -8.516 1.00 94.25 121 LEU A O 1
ATOM 964 N N . GLY A 1 122 ? 5.144 -6.290 -9.783 1.00 93.56 122 GLY A N 1
ATOM 965 C CA . GLY A 1 122 ? 6.365 -5.543 -10.056 1.00 93.56 122 GLY A CA 1
ATOM 966 C C . GLY A 1 122 ? 6.995 -4.956 -8.788 1.00 93.56 122 GLY A C 1
ATOM 967 O O . GLY A 1 122 ? 8.216 -5.010 -8.649 1.00 93.56 122 GLY A O 1
ATOM 968 N N . LEU A 1 123 ? 6.200 -4.457 -7.830 1.00 93.12 123 LEU A N 1
ATOM 969 C CA . LEU A 1 123 ? 6.709 -3.991 -6.529 1.00 93.12 123 LEU A CA 1
ATOM 970 C C . LEU A 1 123 ? 7.367 -5.114 -5.727 1.00 93.12 123 LEU A C 1
ATOM 972 O O . LEU A 1 123 ? 8.474 -4.938 -5.211 1.00 93.12 123 LEU A O 1
ATOM 976 N N . ILE A 1 124 ? 6.697 -6.263 -5.648 1.00 92.81 124 ILE A N 1
ATOM 977 C CA . ILE A 1 124 ? 7.185 -7.441 -4.925 1.00 92.81 124 ILE A CA 1
ATOM 978 C C . ILE A 1 124 ? 8.469 -7.959 -5.581 1.00 92.81 124 ILE A C 1
ATOM 980 O O . ILE A 1 124 ? 9.504 -8.072 -4.923 1.00 92.81 124 ILE A O 1
ATOM 984 N N . ALA A 1 125 ? 8.434 -8.185 -6.897 1.00 92.31 125 ALA A N 1
ATOM 985 C CA . ALA A 1 125 ? 9.579 -8.645 -7.675 1.00 92.31 125 ALA A CA 1
ATOM 986 C C . ALA A 1 125 ? 10.765 -7.689 -7.537 1.00 92.31 125 ALA A C 1
ATOM 988 O O . ALA A 1 125 ? 11.906 -8.127 -7.387 1.00 92.31 125 ALA A O 1
ATOM 989 N N . ARG A 1 126 ? 10.507 -6.376 -7.519 1.00 89.75 126 ARG A N 1
ATOM 990 C CA . ARG A 1 126 ? 11.553 -5.385 -7.285 1.00 89.75 126 ARG A CA 1
ATOM 991 C C . ARG A 1 126 ? 12.160 -5.498 -5.895 1.00 89.75 126 ARG A C 1
ATOM 993 O O . ARG A 1 126 ? 13.381 -5.410 -5.779 1.00 89.75 126 ARG A O 1
ATOM 1000 N N . SER A 1 127 ? 11.342 -5.671 -4.863 1.00 88.19 127 SER A N 1
ATOM 1001 C CA . SER A 1 127 ? 11.840 -5.811 -3.494 1.00 88.19 127 SER A CA 1
ATOM 1002 C C . SER A 1 127 ? 12.750 -7.021 -3.331 1.00 88.19 127 SER A C 1
ATOM 1004 O O . SER A 1 127 ? 13.766 -6.925 -2.655 1.00 88.19 127 SER A O 1
ATOM 1006 N N . TRP A 1 128 ? 12.427 -8.125 -4.001 1.00 87.38 128 TRP A N 1
ATOM 1007 C CA . TRP A 1 128 ? 13.213 -9.358 -3.948 1.00 87.38 128 TRP A CA 1
ATOM 1008 C C . TRP A 1 128 ? 14.372 -9.411 -4.955 1.00 87.38 128 TRP A C 1
ATOM 1010 O O . TRP A 1 128 ? 15.101 -10.396 -5.002 1.00 87.38 128 TRP A O 1
ATOM 1020 N N . GLY A 1 129 ? 14.570 -8.364 -5.764 1.00 86.81 129 GLY A N 1
ATOM 1021 C CA . GLY A 1 129 ? 15.659 -8.303 -6.743 1.00 86.81 129 GLY A CA 1
ATOM 1022 C C . GLY A 1 129 ? 15.421 -9.088 -8.041 1.00 86.81 129 GLY A C 1
ATOM 1023 O O . GLY A 1 129 ? 16.358 -9.244 -8.821 1.00 86.81 129 GLY A O 1
ATOM 1024 N N . TYR A 1 130 ? 14.185 -9.516 -8.309 1.00 90.56 130 TYR A N 1
ATOM 1025 C CA . TYR A 1 130 ? 13.760 -10.258 -9.509 1.00 90.56 130 TYR A CA 1
ATOM 1026 C C . TYR A 1 130 ? 12.981 -9.380 -10.499 1.00 90.56 130 TYR A C 1
ATOM 1028 O O . TYR A 1 130 ? 12.060 -9.826 -11.183 1.00 90.56 130 TYR A O 1
ATOM 1036 N N . PHE A 1 131 ? 13.308 -8.086 -10.562 1.00 91.25 131 PHE A N 1
ATOM 1037 C CA . PHE A 1 131 ? 12.554 -7.156 -11.401 1.00 91.25 131 PHE A CA 1
ATOM 1038 C C . PHE A 1 131 ? 12.699 -7.455 -12.901 1.00 91.25 131 PHE A C 1
ATOM 1040 O O . PHE A 1 131 ? 11.723 -7.332 -13.634 1.00 91.25 131 PHE A O 1
ATOM 1047 N N . GLY A 1 132 ? 13.882 -7.893 -13.350 1.00 90.56 132 GLY A N 1
ATOM 1048 C CA . GLY A 1 132 ? 14.108 -8.316 -14.738 1.00 90.56 132 GLY A CA 1
ATOM 1049 C C . GLY A 1 132 ? 13.180 -9.461 -15.150 1.00 90.56 132 GLY A C 1
ATOM 1050 O O . GLY A 1 132 ? 12.474 -9.340 -16.149 1.00 90.56 132 GLY A O 1
ATOM 1051 N N . ASP A 1 133 ? 13.087 -10.500 -14.318 1.00 92.06 133 ASP A N 1
ATOM 1052 C CA . ASP A 1 133 ? 12.214 -11.659 -14.537 1.00 92.06 133 ASP A CA 1
ATOM 1053 C C . ASP A 1 133 ? 10.738 -11.247 -14.635 1.00 92.06 133 ASP A C 1
ATOM 1055 O O . ASP A 1 133 ? 9.991 -11.753 -15.475 1.00 92.06 133 ASP A O 1
ATOM 1059 N N . PHE A 1 134 ? 10.295 -10.292 -13.810 1.00 94.25 134 PHE A N 1
ATOM 1060 C CA . PHE A 1 134 ? 8.956 -9.710 -13.934 1.00 94.25 134 PHE A CA 1
ATOM 1061 C C . PHE A 1 134 ? 8.748 -9.061 -15.312 1.00 94.25 134 PHE A C 1
ATOM 1063 O O . PHE A 1 134 ? 7.735 -9.325 -15.967 1.00 94.25 134 PHE A O 1
ATOM 1070 N N . GLN A 1 135 ? 9.707 -8.255 -15.781 1.00 94.00 135 GLN A N 1
ATOM 1071 C CA . GLN A 1 135 ? 9.610 -7.596 -17.086 1.00 94.00 135 GLN A CA 1
ATOM 1072 C C . GLN A 1 135 ? 9.582 -8.613 -18.237 1.00 94.00 135 GLN A C 1
ATOM 1074 O O . GLN A 1 135 ? 8.781 -8.467 -19.158 1.00 94.00 135 GLN A O 1
ATOM 1079 N N . GLU A 1 136 ? 10.403 -9.662 -18.185 1.00 93.81 136 GLU A N 1
ATOM 1080 C CA . GLU A 1 136 ? 10.405 -10.745 -19.180 1.00 93.81 136 GLU A CA 1
ATOM 1081 C C . GLU A 1 136 ? 9.067 -11.498 -19.219 1.00 93.81 136 GLU A C 1
ATOM 1083 O O . GLU A 1 136 ? 8.482 -11.672 -20.292 1.00 93.81 136 GLU A O 1
ATOM 1088 N N . ASN A 1 137 ? 8.516 -11.853 -18.056 1.00 91.88 137 ASN A N 1
ATOM 1089 C CA . ASN A 1 137 ? 7.196 -12.485 -17.962 1.00 91.88 137 ASN A CA 1
ATOM 1090 C C . ASN A 1 137 ? 6.064 -11.579 -18.472 1.00 91.88 137 ASN A C 1
ATOM 1092 O O . ASN A 1 137 ? 5.052 -12.055 -18.999 1.00 91.88 137 ASN A O 1
ATOM 1096 N N . MET A 1 138 ? 6.202 -10.263 -18.314 1.00 93.06 138 MET A N 1
ATOM 1097 C CA . MET A 1 138 ? 5.239 -9.305 -18.845 1.00 93.06 138 MET A CA 1
ATOM 1098 C C . MET A 1 138 ? 5.337 -9.193 -20.373 1.00 93.06 138 MET A C 1
ATOM 1100 O O . MET A 1 138 ? 4.298 -9.236 -21.034 1.00 93.06 138 MET A O 1
ATOM 1104 N N . ARG A 1 139 ? 6.551 -9.160 -20.946 1.00 95.06 139 ARG A N 1
ATOM 1105 C CA . ARG A 1 139 ? 6.791 -9.162 -22.408 1.00 95.06 139 ARG A CA 1
ATOM 1106 C C . ARG A 1 139 ? 6.220 -10.385 -23.118 1.00 95.06 139 ARG A C 1
ATOM 1108 O O . ARG A 1 139 ? 5.844 -10.300 -24.280 1.00 95.06 139 ARG A O 1
ATOM 1115 N N . ALA A 1 140 ? 6.096 -11.514 -22.424 1.00 92.38 140 ALA A N 1
ATOM 1116 C CA . ALA A 1 140 ? 5.446 -12.699 -22.983 1.00 92.38 140 ALA A CA 1
ATOM 1117 C C . ALA A 1 140 ? 3.941 -12.491 -23.259 1.00 92.38 140 ALA A C 1
ATOM 1119 O O . ALA A 1 140 ? 3.332 -13.262 -23.999 1.00 92.38 140 ALA A O 1
ATOM 1120 N N . ARG A 1 141 ? 3.323 -11.472 -22.643 1.00 90.25 141 ARG A N 1
ATOM 1121 C CA . ARG A 1 141 ? 1.874 -11.215 -22.680 1.00 90.25 141 ARG A CA 1
ATOM 1122 C C . ARG A 1 141 ? 1.516 -9.827 -23.216 1.00 90.25 141 ARG A C 1
ATOM 1124 O O . ARG A 1 141 ? 0.347 -9.601 -23.512 1.00 90.25 141 ARG A O 1
ATOM 1131 N N . GLN A 1 142 ? 2.465 -8.893 -23.264 1.00 91.88 142 GLN A N 1
ATOM 1132 C CA . GLN A 1 142 ? 2.252 -7.467 -23.534 1.00 91.88 142 GLN A CA 1
ATOM 1133 C C . GLN A 1 142 ? 3.336 -6.908 -24.458 1.00 91.88 142 GLN A C 1
ATOM 1135 O O . GLN A 1 142 ? 4.444 -7.435 -24.506 1.00 91.88 142 GLN A O 1
ATOM 1140 N N . ASP A 1 143 ? 3.027 -5.816 -25.159 1.00 92.69 143 ASP A N 1
ATOM 1141 C CA . ASP A 1 143 ? 4.021 -5.078 -25.941 1.00 92.69 143 ASP A CA 1
ATOM 1142 C C . ASP A 1 143 ? 5.020 -4.307 -25.054 1.00 92.69 143 ASP A C 1
ATOM 1144 O O . ASP A 1 143 ? 4.782 -4.050 -23.869 1.00 92.69 143 ASP A O 1
ATOM 1148 N N . GLU A 1 144 ? 6.157 -3.919 -25.640 1.00 93.56 144 GLU A N 1
ATOM 1149 C CA . GLU A 1 144 ? 7.231 -3.229 -24.911 1.00 93.56 144 GLU A CA 1
ATOM 1150 C C . GLU A 1 144 ? 6.784 -1.868 -24.357 1.00 93.56 144 GLU A C 1
ATOM 1152 O O . GLU A 1 144 ? 7.259 -1.441 -23.306 1.00 93.56 144 GLU A O 1
ATOM 1157 N N . VAL A 1 145 ? 5.837 -1.196 -25.021 1.00 92.44 145 VAL A N 1
ATOM 1158 C CA . VAL A 1 145 ? 5.315 0.101 -24.568 1.00 92.44 145 VAL A CA 1
ATOM 1159 C C . VAL A 1 145 ? 4.607 -0.069 -23.228 1.00 92.44 145 VAL A C 1
ATOM 1161 O O . VAL A 1 145 ? 4.862 0.692 -22.293 1.00 92.44 145 VAL A O 1
ATOM 1164 N N . LYS A 1 146 ? 3.759 -1.090 -23.101 1.00 90.12 146 LYS A N 1
ATOM 1165 C CA . LYS A 1 146 ? 3.034 -1.390 -21.865 1.00 90.12 146 LYS A CA 1
ATOM 1166 C C . LYS A 1 146 ? 3.975 -1.853 -20.754 1.00 90.12 146 LYS A C 1
ATOM 1168 O O . LYS A 1 146 ? 3.801 -1.446 -19.604 1.00 90.12 146 LYS A O 1
ATOM 1173 N N . VAL A 1 147 ? 4.979 -2.665 -21.089 1.00 92.12 147 VAL A N 1
ATOM 1174 C CA . VAL A 1 147 ? 6.009 -3.100 -20.131 1.00 92.12 147 VAL A CA 1
ATOM 1175 C C . VAL A 1 147 ? 6.759 -1.894 -19.575 1.00 92.12 147 VAL A C 1
ATOM 1177 O O . VAL A 1 147 ? 6.904 -1.781 -18.356 1.00 92.12 147 VAL A O 1
ATOM 1180 N N . GLU A 1 148 ? 7.183 -0.964 -20.429 1.00 91.12 148 GLU A N 1
ATOM 1181 C CA . GLU A 1 148 ? 7.905 0.235 -20.000 1.00 91.12 148 GLU A CA 1
ATOM 1182 C C . GLU A 1 148 ? 7.015 1.180 -19.178 1.00 91.12 148 GLU A C 1
ATOM 1184 O O . GLU A 1 148 ? 7.464 1.684 -18.150 1.00 91.12 148 GLU A O 1
ATOM 1189 N N . GLN A 1 149 ? 5.742 1.365 -19.551 1.00 90.19 149 GLN A N 1
ATOM 1190 C CA . GLN A 1 149 ? 4.781 2.181 -18.790 1.00 90.19 149 GLN A CA 1
ATOM 1191 C C . GLN A 1 149 ? 4.655 1.722 -17.330 1.00 90.19 149 GLN A C 1
ATOM 1193 O O . GLN A 1 149 ? 4.843 2.521 -16.409 1.00 90.19 149 GLN A O 1
ATOM 1198 N N . VAL A 1 150 ? 4.394 0.429 -17.107 1.00 90.31 150 VAL A N 1
ATOM 1199 C CA . VAL A 1 150 ? 4.274 -0.133 -15.750 1.00 90.31 150 VAL A CA 1
ATOM 1200 C C . VAL A 1 150 ? 5.627 -0.106 -15.038 1.00 90.31 150 VAL A C 1
ATOM 1202 O O . VAL A 1 150 ? 5.728 0.310 -13.881 1.00 90.31 150 VAL A O 1
ATOM 1205 N N . SER A 1 151 ? 6.693 -0.494 -15.741 1.00 91.00 151 SER A N 1
ATOM 1206 C CA . SER A 1 151 ? 8.025 -0.607 -15.148 1.00 91.00 151 SER A CA 1
ATOM 1207 C C . SER A 1 151 ? 8.584 0.733 -14.694 1.00 91.00 151 SER A C 1
ATOM 1209 O O . SER A 1 151 ? 9.225 0.796 -13.646 1.00 91.00 151 SER A O 1
ATOM 1211 N N . LYS A 1 152 ? 8.358 1.806 -15.455 1.00 89.38 152 LYS A N 1
ATOM 1212 C CA . LYS A 1 152 ? 8.919 3.132 -15.188 1.00 89.38 152 LYS A CA 1
ATOM 1213 C C . LYS A 1 152 ? 8.536 3.640 -13.804 1.00 89.38 152 LYS A C 1
ATOM 1215 O O . LYS A 1 152 ? 9.414 4.049 -13.048 1.00 89.38 152 LYS A O 1
ATOM 1220 N N . VAL A 1 153 ? 7.251 3.572 -13.453 1.00 85.56 153 VAL A N 1
ATOM 1221 C CA . VAL A 1 153 ? 6.750 4.011 -12.139 1.00 85.56 153 VAL A CA 1
ATOM 1222 C C . VAL A 1 153 ? 7.440 3.227 -11.025 1.00 85.56 153 VAL A C 1
ATOM 1224 O O . VAL A 1 153 ? 7.968 3.808 -10.078 1.00 85.56 153 VAL A O 1
ATOM 1227 N N . ILE A 1 154 ? 7.522 1.907 -11.191 1.00 89.56 154 ILE A N 1
ATOM 1228 C CA . ILE A 1 154 ? 8.083 1.010 -10.185 1.00 89.56 154 ILE A CA 1
ATOM 1229 C C . ILE A 1 154 ? 9.592 1.200 -10.055 1.00 89.56 154 ILE A C 1
ATOM 1231 O O . ILE A 1 154 ? 10.060 1.162 -8.925 1.00 89.56 154 ILE A O 1
ATOM 1235 N N . LYS A 1 155 ? 10.335 1.456 -11.151 1.00 88.56 155 LYS A N 1
ATOM 1236 C CA . LYS A 1 155 ? 11.803 1.667 -11.217 1.00 88.56 155 LYS A CA 1
ATOM 1237 C C . LYS A 1 155 ? 12.289 2.936 -10.513 1.00 88.56 155 LYS A C 1
ATOM 1239 O O . LYS A 1 155 ? 13.447 2.996 -10.087 1.00 88.56 155 LYS A O 1
ATOM 1244 N N . MET A 1 156 ? 11.423 3.918 -10.308 1.00 86.31 156 MET A N 1
ATOM 1245 C CA . MET A 1 156 ? 11.814 5.206 -9.726 1.00 86.31 156 MET A CA 1
ATOM 1246 C C . MET A 1 156 ? 11.629 5.288 -8.206 1.00 86.31 156 MET A C 1
ATOM 1248 O O . MET A 1 156 ? 11.921 6.328 -7.625 1.00 86.31 156 MET A O 1
ATOM 1252 N N . ILE A 1 157 ? 11.188 4.213 -7.543 1.00 90.31 157 ILE A N 1
ATOM 1253 C CA . ILE A 1 157 ? 10.883 4.220 -6.101 1.00 90.31 157 ILE A CA 1
ATOM 1254 C C . ILE A 1 157 ? 11.546 3.067 -5.340 1.00 90.31 157 ILE A C 1
ATOM 1256 O O . ILE A 1 157 ? 11.634 1.942 -5.819 1.00 90.31 157 ILE A O 1
ATOM 1260 N N . CYS A 1 158 ? 12.006 3.316 -4.119 1.00 88.62 158 CYS A N 1
ATOM 1261 C CA . CYS A 1 158 ? 12.517 2.273 -3.238 1.00 88.62 158 CYS A CA 1
ATOM 1262 C C . CYS A 1 158 ? 11.382 1.301 -2.869 1.00 88.62 158 CYS A C 1
ATOM 1264 O O . CYS A 1 158 ? 10.400 1.740 -2.270 1.00 88.62 158 CYS A O 1
ATOM 1266 N N . PRO A 1 159 ? 11.504 -0.011 -3.150 1.00 87.56 159 PRO A N 1
ATOM 1267 C CA . PRO A 1 159 ? 10.445 -0.978 -2.849 1.00 87.56 159 PRO A CA 1
ATOM 1268 C C . PRO A 1 159 ? 10.238 -1.186 -1.337 1.00 87.56 159 PRO A C 1
ATOM 1270 O O . PRO A 1 159 ? 9.192 -1.667 -0.907 1.00 87.56 159 PRO A O 1
ATOM 1273 N N . THR A 1 160 ? 11.200 -0.770 -0.507 1.00 86.19 160 THR A N 1
ATOM 1274 C CA . THR A 1 160 ? 11.109 -0.859 0.955 1.00 86.19 160 THR A CA 1
ATOM 1275 C C . THR A 1 160 ? 10.392 0.339 1.560 1.00 86.19 160 THR A C 1
ATOM 1277 O O . THR A 1 160 ? 9.483 0.159 2.362 1.00 86.19 160 THR A O 1
ATOM 1280 N N . CYS A 1 161 ? 10.739 1.573 1.176 1.00 86.81 161 CYS A N 1
ATOM 1281 C CA . CYS A 1 161 ? 10.206 2.772 1.838 1.00 86.81 161 CYS A CA 1
ATOM 1282 C C . CYS A 1 161 ? 9.425 3.733 0.937 1.00 86.81 161 CYS A C 1
ATOM 1284 O O . CYS A 1 161 ? 8.844 4.672 1.467 1.00 86.81 161 CYS A O 1
ATOM 1286 N N . GLY A 1 162 ? 9.409 3.527 -0.381 1.00 86.50 162 GLY A N 1
ATOM 1287 C CA . GLY A 1 162 ? 8.809 4.432 -1.370 1.00 86.50 162 GLY A CA 1
ATOM 1288 C C . GLY A 1 162 ? 9.665 5.639 -1.754 1.00 86.50 162 GLY A C 1
ATOM 1289 O O . GLY A 1 162 ? 9.343 6.335 -2.709 1.00 86.50 162 GLY A O 1
ATOM 1290 N N . GLY A 1 163 ? 10.786 5.879 -1.066 1.00 86.62 163 GLY A N 1
ATOM 1291 C CA . GLY A 1 163 ? 11.672 7.007 -1.362 1.00 86.62 163 GLY A CA 1
ATOM 1292 C C . GLY A 1 163 ? 12.187 6.991 -2.812 1.00 86.62 163 GLY A C 1
ATOM 1293 O O . GLY A 1 163 ? 12.479 5.911 -3.331 1.00 86.62 163 GLY A O 1
ATOM 1294 N N . PRO A 1 164 ? 12.321 8.152 -3.475 1.00 86.56 164 PRO A N 1
ATOM 1295 C CA . PRO A 1 164 ? 12.716 8.224 -4.877 1.00 86.56 164 PRO A CA 1
ATOM 1296 C C . PRO A 1 164 ? 14.116 7.649 -5.129 1.00 86.56 164 PRO A C 1
ATOM 1298 O O . PRO A 1 164 ? 15.034 7.794 -4.316 1.00 86.56 164 PRO A O 1
ATOM 1301 N N . ILE A 1 165 ? 14.279 7.024 -6.293 1.00 86.56 165 ILE A N 1
ATOM 1302 C CA . ILE A 1 165 ? 15.547 6.520 -6.821 1.00 86.56 165 ILE A CA 1
ATOM 1303 C C . ILE A 1 165 ? 15.913 7.360 -8.050 1.00 86.56 165 ILE A C 1
ATOM 1305 O O . ILE A 1 165 ? 15.105 7.447 -8.979 1.00 86.56 165 ILE A O 1
ATOM 1309 N N . PRO A 1 166 ? 17.112 7.971 -8.090 1.00 83.88 166 PRO A N 1
ATOM 1310 C CA . PRO A 1 166 ? 17.578 8.701 -9.264 1.00 83.88 166 PRO A CA 1
ATOM 1311 C C . PRO A 1 166 ? 17.606 7.808 -10.506 1.00 83.88 166 PRO A C 1
ATOM 1313 O O . PRO A 1 166 ? 18.067 6.671 -10.444 1.00 83.88 166 PRO A O 1
ATOM 1316 N N . THR A 1 167 ? 17.193 8.335 -11.658 1.00 78.00 167 THR A N 1
ATOM 1317 C CA . THR A 1 167 ? 17.209 7.597 -12.937 1.00 78.00 167 THR A CA 1
ATOM 1318 C C . THR A 1 167 ? 18.615 7.229 -13.414 1.00 78.00 167 THR A C 1
ATOM 1320 O O . THR A 1 167 ? 18.763 6.339 -14.242 1.00 78.00 167 THR A O 1
ATOM 1323 N N . SER A 1 168 ? 19.648 7.892 -12.888 1.00 77.50 168 SER A N 1
ATOM 1324 C CA . SER A 1 168 ? 21.058 7.585 -13.137 1.00 77.50 168 SER A CA 1
ATOM 1325 C C . SER A 1 168 ? 21.635 6.502 -12.217 1.00 77.50 168 SER A C 1
ATOM 1327 O O . SER A 1 168 ? 22.801 6.142 -12.372 1.00 77.50 168 SER A O 1
ATOM 1329 N N . ALA A 1 169 ? 20.874 6.005 -11.236 1.00 80.12 169 ALA A N 1
ATOM 1330 C CA . ALA A 1 169 ? 21.359 4.993 -10.306 1.00 80.12 169 ALA A CA 1
ATOM 1331 C C . ALA A 1 169 ? 21.433 3.609 -10.978 1.00 80.12 169 ALA A C 1
ATOM 1333 O O . ALA A 1 169 ? 20.480 3.163 -11.611 1.00 80.12 169 ALA A O 1
ATOM 1334 N N . SER A 1 170 ? 22.555 2.910 -10.793 1.00 81.38 170 SER A N 1
ATOM 1335 C CA . SER A 1 170 ? 22.819 1.578 -11.358 1.00 81.38 170 SER A CA 1
ATOM 1336 C C . SER A 1 170 ? 23.648 0.727 -10.396 1.00 81.38 170 SER A C 1
ATOM 1338 O O . SER A 1 170 ? 24.404 1.274 -9.591 1.00 81.38 170 SER A O 1
ATOM 1340 N N . GLY A 1 171 ? 23.575 -0.602 -10.503 1.00 85.00 171 GLY A N 1
ATOM 1341 C CA . GLY A 1 171 ? 24.346 -1.502 -9.643 1.00 85.00 171 GLY A CA 1
ATOM 1342 C C . GLY A 1 171 ? 23.847 -1.485 -8.197 1.00 85.00 171 GLY A C 1
ATOM 1343 O O . GLY A 1 171 ? 22.644 -1.477 -7.951 1.00 85.00 171 GLY A O 1
ATOM 1344 N N . LEU A 1 172 ? 24.754 -1.510 -7.218 1.00 88.62 172 LEU A N 1
ATOM 1345 C CA . LEU A 1 172 ? 24.371 -1.434 -5.804 1.00 88.62 172 LEU A CA 1
ATOM 1346 C C . LEU A 1 172 ? 24.058 0.015 -5.416 1.00 88.62 172 LEU A C 1
ATOM 1348 O O . LEU A 1 172 ? 24.949 0.861 -5.362 1.00 88.62 172 LEU A O 1
ATOM 1352 N N . PHE A 1 173 ? 22.796 0.291 -5.105 1.00 88.50 173 PHE A N 1
ATOM 1353 C CA . PHE A 1 173 ? 22.318 1.608 -4.695 1.00 88.50 173 PHE A CA 1
ATOM 1354 C C . PHE A 1 173 ? 21.830 1.580 -3.249 1.00 88.50 173 PHE A C 1
ATOM 1356 O O . PHE A 1 173 ? 20.936 0.809 -2.911 1.00 88.50 173 PHE A O 1
ATOM 1363 N N . LYS A 1 174 ? 22.362 2.457 -2.395 1.00 91.06 174 LYS A N 1
ATOM 1364 C CA . LYS A 1 174 ? 21.874 2.633 -1.022 1.00 91.06 174 LYS A CA 1
ATOM 1365 C C . LYS A 1 174 ? 20.817 3.734 -0.978 1.00 91.06 174 LYS A C 1
ATOM 1367 O O . LYS A 1 174 ? 21.112 4.889 -1.275 1.00 91.06 174 LYS A O 1
ATOM 1372 N N . CYS A 1 175 ? 19.595 3.394 -0.580 1.00 88.56 175 CYS A N 1
ATOM 1373 C CA . CYS A 1 175 ? 18.504 4.352 -0.447 1.00 88.56 175 CYS A CA 1
ATOM 1374 C C . CYS A 1 175 ? 18.821 5.388 0.642 1.00 88.56 175 CYS A C 1
ATOM 1376 O O . CYS A 1 175 ? 18.991 5.033 1.807 1.00 88.56 175 CYS A O 1
ATOM 1378 N N . GLY A 1 176 ? 18.836 6.674 0.285 1.00 86.94 176 GLY A N 1
ATOM 1379 C CA . GLY A 1 176 ? 19.087 7.764 1.237 1.00 86.94 176 GLY A CA 1
ATOM 1380 C C . GLY A 1 176 ? 17.995 7.953 2.298 1.00 86.94 176 GLY A C 1
ATOM 1381 O O . GLY A 1 176 ? 18.256 8.570 3.322 1.00 86.94 176 GLY A O 1
ATOM 1382 N N . TYR A 1 177 ? 16.794 7.405 2.078 1.00 86.94 177 TYR A N 1
ATOM 1383 C CA . TYR A 1 177 ? 15.645 7.572 2.977 1.00 86.94 177 TYR A CA 1
ATOM 1384 C C . TYR A 1 177 ? 15.559 6.487 4.054 1.00 86.94 177 TYR A C 1
ATOM 1386 O O . TYR A 1 177 ? 15.277 6.796 5.205 1.00 86.94 177 TYR A O 1
ATOM 1394 N N . CYS A 1 178 ? 15.783 5.217 3.695 1.00 87.56 178 CYS A N 1
ATOM 1395 C CA . CYS A 1 178 ? 15.673 4.090 4.636 1.00 87.56 178 CYS A CA 1
ATOM 1396 C C . CYS A 1 178 ? 16.970 3.298 4.831 1.00 87.56 178 CYS A C 1
ATOM 1398 O O . CYS A 1 178 ? 16.998 2.355 5.613 1.00 87.56 178 CYS A O 1
ATOM 1400 N N . GLY A 1 179 ? 18.040 3.627 4.103 1.00 87.56 179 GLY A N 1
ATOM 1401 C CA . GLY A 1 179 ? 19.332 2.949 4.209 1.00 87.56 179 GLY A CA 1
ATOM 1402 C C . GLY A 1 179 ? 19.417 1.574 3.541 1.00 87.56 179 GLY A C 1
ATOM 1403 O O . GLY A 1 179 ? 20.519 1.031 3.484 1.00 87.56 179 GLY A O 1
ATOM 1404 N N . THR A 1 180 ? 18.313 1.034 3.011 1.00 88.62 180 THR A N 1
ATOM 1405 C CA . THR A 1 180 ? 18.298 -0.253 2.290 1.00 88.62 180 THR A CA 1
ATOM 1406 C C . THR A 1 180 ? 19.187 -0.197 1.052 1.00 88.62 180 THR A C 1
ATOM 1408 O O . THR A 1 180 ? 19.118 0.762 0.279 1.00 88.62 180 THR A O 1
ATOM 1411 N N . THR A 1 181 ? 19.993 -1.238 0.839 1.00 88.44 181 THR A N 1
ATOM 1412 C CA . THR A 1 181 ? 20.766 -1.419 -0.394 1.00 88.44 181 THR A CA 1
ATOM 1413 C C . THR A 1 181 ? 19.957 -2.232 -1.397 1.00 88.44 181 THR A C 1
ATOM 1415 O O . THR A 1 181 ? 19.529 -3.342 -1.105 1.00 88.44 181 THR A O 1
ATOM 1418 N N . LEU A 1 182 ? 19.774 -1.681 -2.591 1.00 85.62 182 LEU A N 1
ATOM 1419 C CA . LEU A 1 182 ? 19.061 -2.283 -3.708 1.00 85.62 182 LEU A CA 1
ATOM 1420 C C . LEU A 1 182 ? 20.055 -2.687 -4.794 1.00 85.62 182 LEU A C 1
ATOM 1422 O O . LEU A 1 182 ? 21.004 -1.953 -5.076 1.00 85.62 182 LEU A O 1
ATOM 1426 N N . LYS A 1 183 ? 19.801 -3.818 -5.452 1.00 82.88 183 LYS A N 1
ATOM 1427 C CA . LYS A 1 183 ? 20.469 -4.172 -6.705 1.00 82.88 183 LYS A CA 1
ATOM 1428 C C . LYS A 1 183 ? 19.644 -3.623 -7.870 1.00 82.88 183 LYS A C 1
ATOM 1430 O O . LYS A 1 183 ? 18.542 -4.096 -8.126 1.00 82.88 183 LYS A O 1
ATOM 1435 N N . LEU A 1 184 ? 20.162 -2.599 -8.537 1.00 80.75 184 LEU A N 1
ATOM 1436 C CA . LEU A 1 184 ? 19.555 -1.975 -9.710 1.00 80.75 184 LEU A CA 1
ATOM 1437 C C . LEU A 1 184 ? 20.149 -2.585 -10.985 1.00 80.75 184 LEU A C 1
ATOM 1439 O O . LEU A 1 184 ? 21.374 -2.639 -11.127 1.00 80.75 184 LEU A O 1
ATOM 1443 N N . SER A 1 185 ? 19.273 -3.047 -11.878 1.00 64.94 185 SER A N 1
ATOM 1444 C CA . SER A 1 185 ? 19.593 -3.599 -13.200 1.00 64.94 185 SER A CA 1
ATOM 1445 C C . SER A 1 185 ? 19.307 -2.590 -14.301 1.00 64.94 185 SER A C 1
ATOM 1447 O O . SER A 1 185 ? 18.175 -2.046 -14.275 1.00 64.94 185 SER A O 1
#

pLDDT: mean 88.96, std 12.19, range [32.69, 98.38]

Sequence (185 aa):
SIYGEGQGGDAPESYGLFANWVNTHVEAPNAEEMPFLIVFGDITMHKTVPAGQINHYLGDKTQDADAIAEWQQVARKWNTWFLRRPTGQPGDQVDQQWSEAIGAQKIIRIEDEQRAVDYALGLIARSWGYFGDFQENMRARQDEVKVEQVSKVIKMICPTCGGPIPTSASGLFKCGYCGTTLKLS

Radius of gyration: 17.55 Å; chains: 1; bounding box: 47×32×49 Å

Foldseek 3Di:
DQPLDDPDDPDDDALLLVLVCCLPPNDDPPDPDQAADEAEDAHHHDQKDAQVNNCVRVVDRDHIDGSLVSLQSVLVRHLYAYAHEPDDDPPPPRLVSVCSRNNNLRYHYDPDPVCSVLLVVCLVCQQVQNNVVSLVVVVVPDPPVVSCVSNVSNLQADSRRSQGDDPPDAAWDQGPPPRDTGHHD